Protein AF-A0A0L6UGY9-F1 (afdb_monomer)

Foldseek 3Di:
DDDDDDDDDDDDDDDDDPPPDDDPPPDDDDDDDDDDDDDDDDDDDDDDDDDDDPDDDQADLFAAQPDWLVLQQPCPHPNNLFFPDKFFFPDGLSVAWTFADDPVDGTDIDGDWDPRQWGQVVPDVVRTPNQWGKIWTFTPGQLQPQQAAKHKDKDAFPQQKGWDAAADDDQPQLVLDTDPLRQWIFIAGNVRHGFDIDGHDPPKDKIWMWMARLPQQFIWIWIDIDPDDTDTPGDRDHGDPVSNVCRSHDTGIPMDMGGDPDDPPPPPDDDDDD

Radius of gyration: 23.93 Å; Cα contacts (8 Å, |Δi|>4): 432; chains: 1; bounding box: 92×42×78 Å

Sequence (274 aa):
MAAAPGSGFGRMGAPGSRFGGSGTNMAAPGIGSGATGTGASGSGGGTTGVGGSNVHRLFDFRLTNNMQTADLDNPNSALRRLITYIVKGAASASQYVAVVPRPYYSPELLIRIRDDSIFVPGGNPANAQNGFRRTDVLPAINKATALSGVTTFYQVGDHVWDIFAGSDFDSQNTAHMPSRNSQTIRVRDLRTNTLYSLPLSYDQDYNFAITVDWSANMLTVYASTGNSPLRRVAGPNSNDPKAASSSGQGEYHLQLIKLHVALRTLLLSPPLLC

InterPro domains:
  IPR041524 Glycoside hydrolase 131, catalytic N-terminal [PF18271] (58-153)
  IPR041524 Glycoside hydrolase 131, catalytic N-terminal [PF18271] (157-261)
  IPR041524 Glycoside hydrolase 131, catalytic N-terminal [PTHR34612] (159-261)

Nearest PDB structures (foldseek):
  9k7o-assembly2_B  TM=8.307E-01  e=2.760E-10  Coprinopsis cinerea okayama7#130
  9k7m-assembly2_B  TM=8.582E-01  e=1.067E-09  Coprinopsis cinerea okayama7#130
  4le3-assembly3_C  TM=7.262E-01  e=4.367E-09  Podospora anserina
  3w9a-assembly3_C  TM=6.953E-01  e=4.193E-07  Coprinopsis cinerea okayama7#130
  9c4i-assembly1_B  TM=3.390E-01  e=2.647E-01  Centrolobium microchaete

pLDDT: mean 77.72, std 26.81, range [2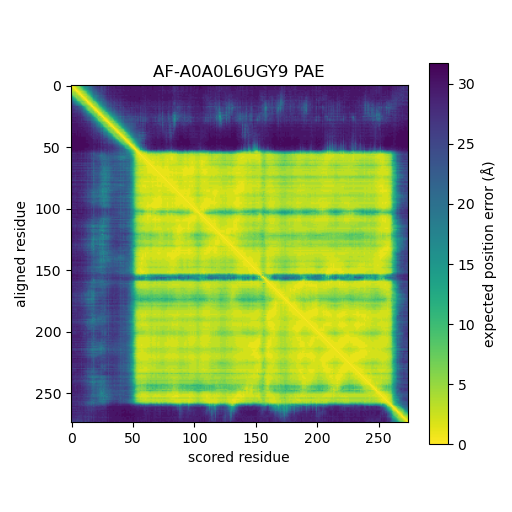4.5, 98.5]

Structure (mmCIF, N/CA/C/O backbone):
data_AF-A0A0L6UGY9-F1
#
_entry.id   AF-A0A0L6UGY9-F1
#
loop_
_atom_site.group_PDB
_atom_site.id
_atom_site.type_symbol
_atom_site.label_atom_id
_atom_site.label_alt_id
_atom_site.label_comp_id
_atom_site.label_asym_id
_atom_site.label_entity_id
_atom_site.label_seq_id
_atom_site.pdbx_PDB_ins_code
_atom_site.Cartn_x
_atom_site.Cartn_y
_atom_site.Cartn_z
_atom_site.occupancy
_atom_site.B_iso_or_equiv
_atom_site.auth_seq_id
_atom_site.auth_comp_id
_atom_site.auth_asym_id
_atom_site.auth_atom_id
_atom_site.pdbx_PDB_model_num
ATOM 1 N N . MET A 1 1 ? 48.332 17.569 50.969 1.00 41.22 1 MET A N 1
ATOM 2 C CA . MET A 1 1 ? 46.868 17.756 50.876 1.00 41.22 1 MET A CA 1
ATOM 3 C C . MET A 1 1 ? 46.610 18.799 49.805 1.00 41.22 1 MET A C 1
ATOM 5 O O . MET A 1 1 ? 46.865 19.968 50.048 1.00 41.22 1 MET A O 1
ATOM 9 N N . ALA A 1 2 ? 46.227 18.370 48.604 1.00 30.59 2 ALA A N 1
ATOM 10 C CA . ALA A 1 2 ? 45.937 19.252 47.476 1.00 30.59 2 ALA A CA 1
ATOM 11 C C . ALA A 1 2 ? 44.571 18.857 46.905 1.00 30.59 2 ALA A C 1
ATOM 13 O O . ALA A 1 2 ? 44.304 17.675 46.696 1.00 30.59 2 ALA A O 1
ATOM 14 N N . ALA A 1 3 ? 43.701 19.855 46.776 1.00 28.72 3 ALA A N 1
ATOM 15 C CA . ALA A 1 3 ? 42.290 19.734 46.454 1.00 28.72 3 ALA A CA 1
ATOM 16 C C . ALA A 1 3 ? 42.057 19.410 44.970 1.00 28.72 3 ALA A C 1
ATOM 18 O O . ALA A 1 3 ? 42.707 19.975 44.092 1.00 28.72 3 ALA A O 1
ATOM 19 N N . ALA A 1 4 ? 41.094 18.527 44.706 1.00 29.80 4 ALA A N 1
ATOM 20 C CA . ALA A 1 4 ? 40.549 18.271 43.379 1.00 29.80 4 A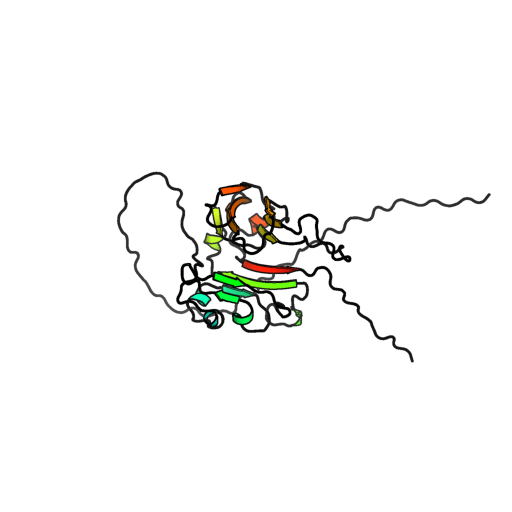LA A CA 1
ATOM 21 C C . ALA A 1 4 ? 39.431 19.285 43.065 1.00 29.80 4 ALA A C 1
ATOM 23 O O . ALA A 1 4 ? 38.590 19.526 43.936 1.00 29.80 4 ALA A O 1
ATOM 24 N N . PRO A 1 5 ? 39.358 19.853 41.850 1.00 33.03 5 PRO A N 1
ATOM 25 C CA . PRO A 1 5 ? 38.200 20.628 41.440 1.00 33.03 5 PRO A CA 1
ATOM 26 C C . PRO A 1 5 ? 37.117 19.710 40.864 1.00 33.03 5 PRO A C 1
ATOM 28 O O . PRO A 1 5 ? 37.343 18.953 39.919 1.00 33.03 5 PRO A O 1
ATOM 31 N N . GLY A 1 6 ? 35.919 19.812 41.436 1.00 29.28 6 GLY A N 1
ATOM 32 C CA . GLY A 1 6 ? 34.688 19.339 40.820 1.00 29.28 6 GLY A CA 1
ATOM 33 C C . GLY A 1 6 ? 34.179 20.325 39.767 1.00 29.28 6 GLY A C 1
ATOM 34 O O . GLY A 1 6 ? 34.259 21.538 39.930 1.00 29.28 6 GLY A O 1
ATOM 35 N N . SER A 1 7 ? 33.622 19.782 38.693 1.00 30.61 7 SER A N 1
ATOM 36 C CA . SER A 1 7 ? 32.670 20.417 37.773 1.00 30.61 7 SER A CA 1
ATOM 37 C C . SER A 1 7 ? 32.005 19.255 37.026 1.00 30.61 7 SER A C 1
ATOM 39 O O . SER A 1 7 ? 32.654 18.250 36.766 1.00 30.61 7 SER A O 1
ATOM 41 N N . GLY A 1 8 ? 30.724 19.202 36.702 1.00 26.67 8 GLY A N 1
ATOM 42 C CA . GLY A 1 8 ? 29.632 20.158 36.690 1.00 26.67 8 GLY A CA 1
ATOM 43 C C . GLY A 1 8 ? 28.624 19.545 35.713 1.00 26.67 8 GLY A C 1
ATOM 44 O O . GLY A 1 8 ? 29.004 19.092 34.636 1.00 26.67 8 GLY A O 1
ATOM 45 N N . PHE A 1 9 ? 27.364 19.428 36.122 1.00 27.41 9 PHE A N 1
ATOM 46 C CA . PHE A 1 9 ? 26.289 18.831 35.329 1.00 27.41 9 PHE A CA 1
ATOM 47 C C . PHE A 1 9 ? 26.141 19.496 33.950 1.00 27.41 9 PHE A C 1
ATOM 49 O O . PHE A 1 9 ? 26.025 20.714 33.855 1.00 27.41 9 PHE A O 1
ATOM 56 N N . GLY A 1 10 ? 26.025 18.675 32.902 1.00 25.92 10 GLY A N 1
ATOM 57 C CA . GLY A 1 10 ? 25.626 19.089 31.559 1.00 25.92 10 GLY A CA 1
ATOM 58 C C . GLY A 1 10 ? 24.697 18.052 30.932 1.00 25.92 10 GLY A C 1
ATOM 59 O O . GLY A 1 10 ? 25.147 17.108 30.293 1.00 25.92 10 GLY A O 1
ATOM 60 N N . ARG A 1 11 ? 23.384 18.226 31.127 1.00 30.14 11 ARG A N 1
ATOM 61 C CA . ARG A 1 11 ? 22.333 17.583 30.322 1.00 30.14 11 ARG A CA 1
ATOM 62 C C . ARG A 1 11 ? 22.558 17.961 28.851 1.00 30.14 11 ARG A C 1
ATOM 64 O O . ARG A 1 11 ? 22.417 19.133 28.514 1.00 30.14 11 ARG A O 1
ATOM 71 N N . MET A 1 12 ? 22.835 16.994 27.977 1.00 26.78 12 MET A N 1
ATOM 72 C CA . MET A 1 12 ? 22.686 17.167 26.527 1.00 26.78 12 MET A CA 1
ATOM 73 C C . MET A 1 12 ? 21.574 16.260 26.005 1.00 26.78 12 MET A C 1
ATOM 75 O O . MET A 1 12 ? 21.447 15.103 26.398 1.00 26.78 12 MET A O 1
ATOM 79 N N . GLY A 1 13 ? 20.702 16.884 25.215 1.00 25.16 13 GLY A N 1
ATOM 80 C CA . GLY A 1 13 ? 19.361 16.431 24.887 1.00 25.16 13 GLY A CA 1
ATOM 81 C C . GLY A 1 13 ? 19.281 15.278 23.894 1.00 25.16 13 GLY A C 1
ATOM 82 O O . GLY A 1 13 ? 20.194 15.007 23.119 1.00 25.16 13 GLY A O 1
ATOM 83 N N . ALA A 1 14 ? 18.120 14.630 23.929 1.00 24.50 14 ALA A N 1
ATOM 84 C CA . ALA A 1 14 ? 17.696 13.611 22.986 1.00 24.50 14 ALA A CA 1
ATOM 85 C C . ALA A 1 14 ? 17.670 14.160 21.543 1.00 24.50 14 ALA A C 1
ATOM 87 O O . ALA A 1 14 ? 17.112 15.240 21.317 1.00 24.50 14 ALA A O 1
ATOM 88 N N . PRO A 1 15 ? 18.193 13.427 20.546 1.00 29.72 15 PRO A N 1
ATOM 89 C CA . PRO A 1 15 ? 17.992 13.779 19.153 1.00 29.72 15 PRO A CA 1
ATOM 90 C C . PRO A 1 15 ? 16.593 13.337 18.712 1.00 29.72 15 PRO A C 1
ATOM 92 O O . PRO A 1 15 ? 16.334 12.164 18.456 1.00 29.72 15 PRO A O 1
ATOM 95 N N . GLY A 1 16 ? 15.682 14.307 18.617 1.00 24.97 16 GLY A N 1
ATOM 96 C CA . GLY A 1 16 ? 14.443 14.167 17.861 1.00 24.97 16 GLY A CA 1
ATOM 97 C C . GLY A 1 16 ? 14.755 14.129 16.366 1.00 24.97 16 GLY A C 1
ATOM 98 O O . GLY A 1 16 ? 15.231 15.113 15.798 1.00 24.97 16 GLY A O 1
ATOM 99 N N . SER A 1 17 ? 14.476 13.004 15.714 1.00 29.83 17 SER A N 1
ATOM 100 C CA . SER A 1 17 ? 14.551 12.876 14.261 1.00 29.83 17 SER A CA 1
ATOM 101 C C . SER A 1 17 ? 13.377 13.618 13.615 1.00 29.83 17 SER A C 1
ATOM 103 O O . SER A 1 17 ? 12.272 13.111 13.436 1.00 29.83 17 SER A O 1
ATOM 105 N N . ARG A 1 18 ? 13.634 14.877 13.250 1.00 25.77 18 ARG A N 1
ATOM 106 C CA . ARG A 1 18 ? 12.827 15.632 12.290 1.00 25.77 18 ARG A CA 1
ATOM 107 C C . ARG A 1 18 ? 12.994 15.006 10.902 1.00 25.77 18 ARG A C 1
ATOM 109 O O . ARG A 1 18 ? 13.874 15.407 10.150 1.00 25.77 18 ARG A O 1
ATOM 116 N N . PHE A 1 19 ? 12.114 14.085 10.524 1.00 30.58 19 PHE A N 1
ATOM 117 C CA . PHE A 1 19 ? 11.820 13.847 9.109 1.00 30.58 19 PHE A CA 1
ATOM 118 C C . PHE A 1 19 ? 10.809 14.902 8.650 1.00 30.58 19 PHE A C 1
ATOM 120 O O . PHE A 1 19 ? 9.600 14.694 8.638 1.00 30.58 19 PHE A O 1
ATOM 127 N N . GLY A 1 20 ? 11.332 16.096 8.373 1.00 26.89 20 GLY A N 1
ATOM 128 C CA . GLY A 1 20 ? 10.629 17.190 7.712 1.00 26.89 20 GLY A CA 1
ATOM 129 C C . GLY A 1 20 ? 11.258 17.410 6.346 1.00 26.89 20 GLY A C 1
ATOM 130 O O . GLY A 1 20 ? 12.072 18.312 6.183 1.00 26.89 20 GLY A O 1
ATOM 131 N N . GLY A 1 21 ? 10.928 16.544 5.390 1.00 26.39 21 GLY A N 1
ATOM 132 C CA . GLY A 1 21 ? 11.231 16.762 3.981 1.00 26.39 21 GLY A CA 1
ATOM 133 C C . GLY A 1 21 ? 10.097 17.561 3.359 1.00 26.39 21 GLY A C 1
ATOM 134 O O . GLY A 1 21 ? 9.003 17.038 3.183 1.00 26.39 21 GLY A O 1
ATOM 135 N N . SER A 1 22 ? 10.363 18.834 3.076 1.00 25.52 22 SER A N 1
ATOM 136 C CA . SER A 1 22 ? 9.543 19.697 2.227 1.00 25.52 22 SER A CA 1
ATOM 137 C C . SER A 1 22 ? 9.228 18.975 0.914 1.00 25.52 22 SER A C 1
ATOM 139 O O . SER A 1 22 ? 10.124 18.747 0.100 1.00 25.52 22 SER A O 1
ATOM 141 N N . GLY A 1 23 ? 7.971 18.570 0.734 1.00 26.80 23 GLY A N 1
ATOM 142 C CA . GLY A 1 23 ? 7.480 18.021 -0.522 1.00 26.80 23 GLY A CA 1
ATOM 143 C C . GLY A 1 23 ? 7.369 19.140 -1.546 1.00 26.80 23 GLY A C 1
ATOM 144 O O . GLY A 1 23 ? 6.353 19.827 -1.616 1.00 26.80 23 GLY A O 1
ATOM 145 N N . THR A 1 24 ? 8.412 19.342 -2.346 1.00 25.91 24 THR A N 1
ATOM 146 C CA . THR A 1 24 ? 8.246 20.024 -3.624 1.00 25.91 24 THR A CA 1
ATOM 147 C C . THR A 1 24 ? 7.417 19.109 -4.520 1.00 25.91 24 THR A C 1
ATOM 149 O O . THR A 1 24 ? 7.839 18.013 -4.884 1.00 25.91 24 THR A O 1
ATOM 152 N N . ASN A 1 25 ? 6.196 19.552 -4.827 1.00 31.38 25 ASN A N 1
ATOM 153 C CA . ASN A 1 25 ? 5.320 18.954 -5.827 1.00 31.38 25 ASN A CA 1
ATOM 154 C C . ASN A 1 25 ? 6.100 18.743 -7.134 1.00 31.38 25 ASN A C 1
ATOM 156 O O . ASN A 1 25 ? 6.334 19.690 -7.884 1.00 31.38 25 ASN A O 1
ATOM 160 N N . MET A 1 26 ? 6.503 17.506 -7.414 1.00 33.09 26 MET A N 1
ATOM 161 C CA . MET A 1 26 ? 6.982 17.125 -8.738 1.00 33.09 26 MET A CA 1
ATOM 162 C C . MET A 1 26 ? 5.752 16.942 -9.624 1.00 33.09 26 MET A C 1
ATOM 164 O O . MET A 1 26 ? 5.045 15.938 -9.543 1.00 33.09 26 MET A O 1
ATOM 168 N N . ALA A 1 27 ? 5.474 17.961 -10.433 1.00 26.34 27 ALA A N 1
ATOM 169 C CA . ALA A 1 27 ? 4.479 17.906 -11.489 1.00 26.34 27 ALA A CA 1
ATOM 170 C C . ALA A 1 27 ? 4.828 16.780 -12.475 1.00 26.34 27 ALA A C 1
ATOM 172 O O . ALA A 1 27 ? 5.948 16.703 -12.984 1.00 26.34 27 ALA A O 1
ATOM 173 N N . ALA A 1 28 ? 3.856 15.912 -12.750 1.00 31.97 28 ALA A N 1
ATOM 174 C CA . ALA A 1 28 ? 3.923 14.990 -13.874 1.00 31.97 28 ALA A CA 1
ATOM 175 C C . ALA A 1 28 ? 3.997 15.784 -15.199 1.00 31.97 28 ALA A C 1
ATOM 177 O O . ALA A 1 28 ? 3.400 16.862 -15.287 1.00 31.97 28 ALA A O 1
ATOM 178 N N . PRO A 1 29 ? 4.689 15.286 -16.242 1.00 29.39 29 PRO A N 1
ATOM 179 C CA . PRO A 1 29 ? 4.732 15.956 -17.537 1.00 29.39 29 PRO A CA 1
ATOM 180 C C . PRO A 1 29 ? 3.328 16.020 -18.147 1.00 29.39 29 PRO A C 1
ATOM 182 O O . PRO A 1 29 ? 2.621 15.013 -18.204 1.00 29.39 29 PRO A O 1
ATOM 185 N N . GLY A 1 30 ? 2.930 17.214 -18.588 1.00 26.55 30 GLY A N 1
ATOM 186 C CA . GLY A 1 30 ? 1.621 17.473 -19.175 1.00 26.55 30 GLY A CA 1
ATOM 187 C C . GLY A 1 30 ? 1.399 16.707 -20.479 1.00 26.55 30 GLY A C 1
ATOM 188 O O . GLY A 1 30 ? 2.255 16.695 -21.361 1.00 26.55 30 GLY A O 1
ATOM 189 N N . ILE A 1 31 ? 0.213 16.115 -20.607 1.00 35.00 31 ILE A N 1
ATOM 190 C CA . ILE A 1 31 ? -0.337 15.646 -21.879 1.00 35.00 31 ILE A CA 1
ATOM 191 C C . ILE A 1 31 ? -1.601 16.463 -22.146 1.00 35.00 31 ILE A C 1
ATOM 193 O O . ILE A 1 31 ? -2.433 16.652 -21.259 1.00 35.00 31 ILE A O 1
ATOM 197 N N . GLY A 1 32 ? -1.651 17.026 -23.353 1.00 28.67 32 GLY A N 1
ATOM 198 C CA . GLY A 1 32 ? -2.529 18.114 -23.762 1.00 28.67 32 GLY A CA 1
ATOM 199 C C . GLY A 1 32 ? -4.027 17.830 -23.685 1.00 28.67 32 GLY A C 1
ATOM 200 O O . GLY A 1 32 ? -4.504 16.707 -23.831 1.00 28.67 32 GLY A O 1
ATOM 201 N N . SER A 1 33 ? -4.756 18.923 -23.487 1.00 30.50 33 SER A N 1
ATOM 202 C CA . SER A 1 33 ? -6.198 19.037 -23.626 1.00 30.50 33 SER A CA 1
ATOM 203 C C . SER A 1 33 ? -6.640 18.793 -25.072 1.00 30.50 33 SER A C 1
ATOM 205 O O . SER A 1 33 ? -6.094 19.366 -26.013 1.00 30.50 33 SER A O 1
ATOM 207 N N . GLY A 1 34 ? -7.684 17.980 -25.245 1.00 26.50 34 GLY A N 1
ATOM 208 C CA . GLY A 1 34 ? -8.329 17.769 -26.537 1.00 26.50 34 GLY A CA 1
ATOM 209 C C . GLY A 1 34 ? -9.637 16.983 -26.440 1.00 26.50 34 GLY A C 1
ATOM 210 O O . GLY A 1 34 ? -9.614 15.763 -26.372 1.00 26.50 34 GLY A O 1
ATOM 211 N N . ALA A 1 35 ? -10.746 17.727 -26.491 1.00 28.67 35 ALA A N 1
ATOM 212 C CA . ALA A 1 35 ? -12.080 17.365 -26.993 1.00 28.67 35 ALA A CA 1
ATOM 213 C C . ALA A 1 35 ? -12.949 16.307 -26.261 1.00 28.67 35 ALA A C 1
ATOM 215 O O . ALA A 1 35 ? -12.845 15.102 -26.453 1.00 28.67 35 ALA A O 1
ATOM 216 N N . THR A 1 36 ? -13.908 16.842 -25.493 1.00 34.28 36 THR A N 1
ATOM 217 C CA . THR A 1 36 ? -15.365 16.574 -25.540 1.00 34.28 36 THR A CA 1
ATOM 218 C C . THR A 1 36 ? -15.871 15.267 -26.172 1.00 34.28 36 THR A C 1
ATOM 220 O O . THR A 1 36 ? -15.855 15.110 -27.391 1.00 34.28 36 THR A O 1
ATOM 223 N N . GLY A 1 37 ? -16.517 14.436 -25.347 1.00 27.66 37 GLY A N 1
ATOM 224 C CA . GLY A 1 37 ? -17.451 13.393 -25.776 1.00 27.66 37 GLY A CA 1
ATOM 225 C C . GLY A 1 37 ? -18.540 13.179 -24.724 1.00 27.66 37 GLY A C 1
ATOM 226 O O . GLY A 1 37 ? -18.289 12.626 -23.658 1.00 27.66 37 GLY A O 1
ATOM 227 N N . THR A 1 38 ? -19.740 13.674 -25.009 1.00 33.28 38 THR A N 1
ATOM 228 C CA . THR A 1 38 ? -20.981 13.482 -24.252 1.00 33.28 38 THR A CA 1
ATOM 229 C C . THR A 1 38 ? -21.448 12.024 -24.333 1.00 33.28 38 THR A C 1
ATOM 231 O O . THR A 1 38 ? -21.529 11.459 -25.419 1.00 33.28 38 THR A O 1
ATOM 234 N N . GLY A 1 39 ? -21.793 11.414 -23.193 1.00 27.72 39 GLY A N 1
ATOM 235 C CA . GLY A 1 39 ? -22.241 10.017 -23.125 1.00 27.72 39 GLY A CA 1
ATOM 236 C C . GLY A 1 39 ? -23.159 9.740 -21.934 1.00 27.72 39 GLY A C 1
ATOM 237 O O . GLY A 1 39 ? -22.701 9.318 -20.883 1.00 27.72 39 GLY A O 1
ATOM 238 N N . ALA A 1 40 ? -24.439 10.057 -22.138 1.00 29.33 40 ALA A N 1
ATOM 239 C CA . ALA A 1 40 ? -25.673 9.614 -21.477 1.00 29.33 40 ALA A CA 1
ATOM 240 C C . ALA A 1 40 ? -25.623 8.926 -20.090 1.00 29.33 40 ALA A C 1
ATOM 242 O O . ALA A 1 40 ? -25.221 7.775 -19.935 1.00 29.33 40 ALA A O 1
ATOM 243 N N . SER A 1 41 ? -26.235 9.615 -19.120 1.00 33.59 41 SER A N 1
ATOM 244 C CA . SER A 1 41 ? -26.826 9.053 -17.901 1.00 33.59 41 SER A CA 1
ATOM 245 C C . SER A 1 41 ? -28.079 8.241 -18.252 1.00 33.59 41 SER A C 1
ATOM 247 O O . SER A 1 41 ? -29.014 8.773 -18.851 1.00 33.59 41 SER A O 1
ATOM 249 N N . GLY A 1 42 ? -28.098 6.958 -17.885 1.00 30.17 42 GLY A N 1
ATOM 250 C CA . GLY A 1 42 ? -29.286 6.108 -17.924 1.00 30.17 42 GLY A CA 1
ATOM 251 C C . GLY A 1 42 ? -29.879 5.967 -16.526 1.00 30.17 42 GLY A C 1
ATOM 252 O O . GLY A 1 42 ? -29.303 5.298 -15.672 1.00 30.17 42 GLY A O 1
ATOM 253 N N . SER A 1 43 ? -31.028 6.605 -16.299 1.00 34.78 43 SER A N 1
ATOM 254 C CA . SER A 1 43 ? -31.849 6.448 -15.099 1.00 34.78 43 SER A CA 1
ATOM 255 C C . SER A 1 43 ? -32.620 5.127 -15.124 1.00 34.78 43 SER A C 1
ATOM 257 O O . SER A 1 43 ? -33.241 4.807 -16.137 1.00 34.78 43 SER A O 1
ATOM 259 N N . GLY A 1 44 ? -32.692 4.428 -13.992 1.00 29.08 44 GLY A N 1
ATOM 260 C CA . GLY A 1 44 ? -33.589 3.287 -13.818 1.00 29.08 44 GLY A CA 1
ATOM 261 C C . GLY A 1 44 ? -33.978 3.067 -12.358 1.00 29.08 44 GLY A C 1
ATOM 262 O O . GLY A 1 44 ? -33.201 2.498 -11.606 1.00 29.08 44 GLY A O 1
ATOM 263 N N . GLY A 1 45 ? -35.181 3.539 -12.006 1.00 28.50 45 GLY A N 1
ATOM 264 C CA . GLY A 1 45 ? -36.168 2.892 -11.123 1.00 28.50 45 GLY A CA 1
ATOM 265 C C . GLY A 1 45 ? -35.759 2.475 -9.708 1.00 28.50 45 GLY A C 1
ATOM 266 O O . GLY A 1 45 ? -35.068 1.483 -9.516 1.00 28.50 45 GLY A O 1
ATOM 267 N N . GLY A 1 46 ? -36.296 3.178 -8.709 1.00 29.69 46 GLY A N 1
ATOM 268 C CA . GLY A 1 46 ? -36.134 2.847 -7.297 1.00 29.69 46 GLY A CA 1
ATOM 269 C C . GLY A 1 46 ? -36.968 1.661 -6.805 1.00 29.69 46 GLY A C 1
ATOM 270 O O . GLY A 1 46 ? -38.050 1.373 -7.309 1.00 29.69 46 GLY A O 1
ATOM 271 N N . THR A 1 47 ? -36.484 1.064 -5.719 1.00 29.14 47 THR A N 1
ATOM 272 C CA . THR A 1 47 ? -37.284 0.342 -4.726 1.00 29.14 47 THR A CA 1
ATOM 273 C C . THR A 1 47 ? -36.813 0.764 -3.340 1.00 29.14 47 THR A C 1
ATOM 275 O O . THR A 1 47 ? -35.627 0.696 -3.021 1.00 29.14 47 THR A O 1
ATOM 278 N N . THR A 1 48 ? -37.755 1.243 -2.536 1.00 39.34 48 THR A N 1
ATOM 279 C CA . THR A 1 48 ? -37.604 1.646 -1.140 1.00 39.34 48 THR A CA 1
ATOM 280 C C . THR A 1 48 ? -37.368 0.428 -0.243 1.00 39.34 48 THR A C 1
ATOM 282 O O . THR A 1 48 ? -38.144 -0.523 -0.266 1.00 39.34 48 THR A O 1
ATOM 285 N N . GLY A 1 49 ? -36.321 0.463 0.586 1.00 28.66 49 GLY A N 1
ATOM 286 C CA . GLY A 1 49 ? -36.078 -0.582 1.579 1.00 28.66 49 GLY A CA 1
ATOM 287 C C . GLY A 1 49 ? -34.827 -0.351 2.423 1.00 28.66 49 GLY A C 1
ATOM 288 O O . GLY A 1 49 ? -33.728 -0.589 1.948 1.00 28.66 49 GLY A O 1
ATOM 289 N N . VAL A 1 50 ? -35.057 0.045 3.682 1.00 35.69 50 VAL A N 1
ATOM 290 C CA . VAL A 1 50 ? -34.165 -0.022 4.861 1.00 35.69 50 VAL A CA 1
ATOM 291 C C . VAL A 1 50 ? -32.869 0.799 4.777 1.00 35.69 50 VAL A C 1
ATOM 293 O O . VAL A 1 50 ? -32.052 0.618 3.888 1.00 35.69 50 VAL A O 1
ATOM 296 N N . GLY A 1 51 ? -32.676 1.709 5.741 1.00 40.53 51 GLY A N 1
ATOM 297 C CA . GLY A 1 51 ? -31.535 2.627 5.830 1.00 40.53 51 GLY A CA 1
ATOM 298 C C . GLY A 1 51 ? -30.176 1.925 5.797 1.00 40.53 51 GLY A C 1
ATOM 299 O O . GLY A 1 51 ? -29.627 1.562 6.833 1.00 40.53 51 GLY A O 1
ATOM 300 N N . GLY A 1 52 ? -29.642 1.746 4.593 1.00 37.66 52 GLY A N 1
ATOM 301 C CA . GLY A 1 52 ? -28.276 1.326 4.339 1.00 37.66 52 GLY A CA 1
ATOM 302 C C . GLY A 1 52 ? -27.399 2.561 4.230 1.00 37.66 52 GLY A C 1
ATOM 303 O O . GLY A 1 52 ? -27.720 3.500 3.503 1.00 37.66 52 GLY A O 1
ATOM 304 N N . SER A 1 53 ? -26.287 2.577 4.955 1.00 52.88 53 SER A N 1
ATOM 305 C CA . SER A 1 53 ? -25.196 3.501 4.664 1.00 52.88 53 SER A CA 1
ATOM 306 C C . SER A 1 53 ? -24.884 3.444 3.163 1.00 52.88 53 SER A C 1
ATOM 308 O O . SER A 1 53 ? -24.786 2.360 2.589 1.00 52.88 53 SER A O 1
ATOM 310 N N . ASN A 1 54 ? -24.762 4.606 2.515 1.00 64.44 54 ASN A N 1
ATOM 311 C CA . ASN A 1 54 ? -24.378 4.737 1.107 1.00 64.44 54 ASN A CA 1
ATOM 312 C C . ASN A 1 54 ? -22.937 4.225 0.904 1.00 64.44 54 ASN A C 1
ATOM 314 O O . ASN A 1 54 ? -21.997 5.009 0.792 1.00 64.44 54 ASN A O 1
ATOM 318 N N . VAL A 1 55 ? -22.737 2.907 0.912 1.00 81.62 55 VAL A N 1
ATOM 319 C CA . VAL A 1 55 ? -21.437 2.284 0.660 1.00 81.62 55 VAL A CA 1
ATOM 320 C C . VAL A 1 55 ? -21.237 2.228 -0.848 1.00 81.62 55 VAL A C 1
ATOM 322 O O . VAL A 1 55 ? -21.835 1.410 -1.543 1.00 81.62 55 VAL A O 1
ATOM 325 N N . HIS A 1 56 ? -20.386 3.113 -1.358 1.00 90.31 56 HIS A N 1
ATOM 326 C CA . HIS A 1 56 ? -20.039 3.189 -2.771 1.00 90.31 56 HIS A CA 1
ATOM 327 C C . HIS A 1 56 ? -18.576 2.782 -2.986 1.00 90.31 56 HIS A C 1
ATOM 329 O O . HIS A 1 56 ? -17.675 3.276 -2.305 1.00 90.31 56 HIS A O 1
ATOM 335 N N . ARG A 1 57 ? -18.313 1.897 -3.958 1.00 92.25 57 ARG A N 1
ATOM 336 C CA . ARG A 1 57 ? -16.941 1.529 -4.335 1.00 92.25 57 ARG A CA 1
ATOM 337 C C . ARG A 1 57 ? -16.300 2.677 -5.110 1.00 92.25 57 ARG A C 1
ATOM 339 O O . ARG A 1 57 ? -16.677 2.950 -6.240 1.00 92.25 57 ARG A O 1
ATOM 346 N N . LEU A 1 58 ? -15.306 3.325 -4.509 1.00 93.31 58 LEU A N 1
ATOM 347 C CA . LEU A 1 58 ? -14.617 4.472 -5.112 1.00 93.31 58 LEU A CA 1
ATOM 348 C C . LEU A 1 58 ? -13.578 4.072 -6.165 1.00 93.31 58 LEU A C 1
ATOM 350 O O . LEU A 1 58 ? -13.286 4.849 -7.069 1.00 93.31 58 LEU A O 1
ATOM 354 N N . PHE A 1 59 ? -13.009 2.875 -6.035 1.00 94.56 59 PHE A N 1
ATOM 355 C CA . PHE A 1 59 ? -12.003 2.342 -6.941 1.00 94.56 59 PHE A CA 1
ATOM 356 C C . PHE A 1 59 ? -11.974 0.812 -6.858 1.00 94.56 59 PHE A C 1
ATOM 358 O O . PHE A 1 59 ? -12.237 0.241 -5.798 1.00 94.56 59 PHE A O 1
ATOM 365 N N . ASP A 1 60 ? -11.670 0.147 -7.972 1.00 93.19 60 ASP A N 1
ATOM 366 C CA . ASP A 1 60 ? -11.620 -1.311 -8.065 1.00 93.19 60 ASP A CA 1
ATOM 367 C C . ASP A 1 60 ? -10.302 -1.754 -8.706 1.00 93.19 60 ASP A C 1
ATOM 369 O O . ASP A 1 60 ? -10.115 -1.628 -9.914 1.00 93.19 60 ASP A O 1
ATOM 373 N N . PHE A 1 61 ? -9.383 -2.261 -7.882 1.00 93.81 61 PHE A N 1
ATOM 374 C CA . PHE A 1 61 ? -8.088 -2.774 -8.337 1.00 93.81 61 PHE A CA 1
ATOM 375 C C . PHE A 1 61 ? -8.085 -4.290 -8.567 1.00 93.81 61 PHE A C 1
ATOM 377 O O . PHE A 1 61 ? -7.026 -4.916 -8.575 1.00 93.81 61 PHE A O 1
ATOM 384 N N . ARG A 1 62 ? -9.257 -4.927 -8.689 1.00 91.44 62 ARG A N 1
ATOM 385 C CA . ARG A 1 62 ? -9.312 -6.377 -8.899 1.00 91.44 62 ARG A CA 1
ATOM 386 C C . ARG A 1 62 ? -8.677 -6.742 -10.238 1.00 91.44 62 ARG A C 1
ATOM 388 O O . ARG A 1 62 ? -9.110 -6.279 -11.293 1.00 91.44 62 ARG A O 1
ATOM 395 N N . LEU A 1 63 ? -7.672 -7.613 -10.182 1.00 94.25 63 LEU A N 1
ATOM 396 C CA . LEU A 1 63 ? -7.076 -8.203 -11.372 1.00 94.25 63 LEU A CA 1
ATOM 397 C C . LEU A 1 63 ? -8.085 -9.126 -12.060 1.00 94.25 63 LEU A C 1
ATOM 399 O O . LEU A 1 63 ? -8.891 -9.793 -11.409 1.00 94.25 63 LEU A O 1
ATOM 403 N N . THR A 1 64 ? -8.025 -9.175 -13.387 1.00 93.38 64 THR A N 1
ATOM 404 C CA . THR A 1 64 ? -8.864 -10.061 -14.204 1.00 93.38 64 THR A CA 1
ATOM 405 C C . THR A 1 64 ? -8.008 -11.138 -14.853 1.00 93.38 64 THR A C 1
ATOM 407 O O . THR A 1 64 ? -6.820 -10.924 -15.077 1.00 93.38 64 THR A O 1
ATOM 410 N N . ASN A 1 65 ? -8.608 -12.272 -15.220 1.00 91.62 65 ASN A N 1
ATOM 411 C CA . ASN A 1 65 ? -7.892 -13.403 -15.831 1.00 91.62 65 ASN A CA 1
ATOM 412 C C . ASN A 1 65 ? -7.201 -13.071 -17.166 1.00 91.62 65 ASN A C 1
ATOM 414 O O . ASN A 1 65 ? -6.323 -13.811 -17.595 1.00 91.62 65 ASN A O 1
ATOM 418 N N . ASN A 1 66 ? -7.580 -11.964 -17.811 1.00 92.31 66 ASN A N 1
ATOM 419 C CA . ASN A 1 66 ? -6.953 -11.500 -19.047 1.00 92.31 66 ASN A CA 1
ATOM 420 C C . ASN A 1 66 ? -5.704 -10.644 -18.801 1.00 92.31 66 ASN A C 1
ATOM 422 O O . ASN A 1 66 ? -4.968 -10.379 -19.745 1.00 92.31 66 ASN A O 1
ATOM 426 N N . MET A 1 67 ? -5.480 -10.184 -17.566 1.00 95.62 67 MET A N 1
ATOM 427 C CA . MET A 1 67 ? -4.303 -9.394 -17.218 1.00 95.62 67 MET A CA 1
ATOM 428 C C . MET A 1 67 ? -3.095 -10.304 -17.023 1.00 95.62 67 MET A C 1
ATOM 430 O O . MET A 1 67 ? -3.181 -11.354 -16.387 1.00 95.62 67 MET A O 1
ATOM 434 N N . GLN A 1 68 ? -1.954 -9.877 -17.547 1.00 96.88 68 GLN A N 1
ATOM 435 C CA . GLN A 1 68 ? -0.710 -10.635 -17.532 1.00 96.88 68 GLN A CA 1
ATOM 436 C C . GLN A 1 68 ? 0.449 -9.778 -17.026 1.00 96.88 68 GLN A C 1
ATOM 438 O O . GLN A 1 68 ? 0.408 -8.553 -17.059 1.00 96.88 68 GLN A O 1
ATOM 443 N N . THR A 1 69 ? 1.541 -10.412 -16.602 1.00 98.19 69 THR A N 1
ATOM 444 C CA . THR A 1 69 ? 2.747 -9.695 -16.151 1.00 98.19 69 THR A CA 1
ATOM 445 C C . THR A 1 69 ? 3.301 -8.737 -17.213 1.00 98.19 69 THR A C 1
ATOM 447 O O . THR A 1 69 ? 3.747 -7.646 -16.873 1.00 98.19 69 THR A O 1
ATOM 450 N N . ALA A 1 70 ? 3.226 -9.097 -18.499 1.00 97.81 70 ALA A N 1
ATOM 451 C CA . ALA A 1 70 ? 3.672 -8.232 -19.593 1.00 97.81 70 ALA A CA 1
ATOM 452 C C . ALA A 1 70 ? 2.852 -6.930 -19.713 1.00 97.81 70 ALA A C 1
ATOM 454 O O . ALA A 1 70 ? 3.363 -5.922 -20.199 1.00 97.81 70 ALA A O 1
ATOM 455 N N . ASP A 1 71 ? 1.611 -6.909 -19.215 1.00 97.94 71 ASP A N 1
ATOM 456 C CA . ASP A 1 71 ? 0.765 -5.715 -19.244 1.00 97.94 71 ASP A CA 1
ATOM 457 C C . ASP A 1 71 ? 1.317 -4.579 -18.377 1.00 97.94 71 ASP A C 1
ATOM 459 O O . ASP A 1 71 ? 1.011 -3.416 -18.639 1.00 97.94 71 ASP A O 1
ATOM 463 N N . LEU A 1 72 ? 2.146 -4.888 -17.374 1.00 98.00 72 LEU A N 1
ATOM 464 C CA . LEU A 1 72 ? 2.786 -3.896 -16.501 1.00 98.00 72 LEU A CA 1
ATOM 465 C C . LEU A 1 72 ? 3.777 -2.998 -17.258 1.00 98.00 72 LEU A C 1
ATOM 467 O O . LEU A 1 72 ? 3.989 -1.852 -16.858 1.00 98.00 72 LEU A O 1
ATOM 471 N N . ASP A 1 73 ? 4.347 -3.503 -18.355 1.00 97.75 73 ASP A N 1
ATOM 472 C CA . ASP A 1 73 ? 5.295 -2.780 -19.209 1.00 97.75 73 ASP A CA 1
ATOM 473 C C . ASP A 1 73 ? 4.622 -2.117 -20.421 1.00 97.75 73 ASP A C 1
ATOM 475 O O . ASP A 1 73 ? 5.248 -1.320 -21.120 1.00 97.75 73 ASP A O 1
ATOM 479 N N . ASN A 1 74 ? 3.340 -2.405 -20.667 1.00 97.06 74 ASN A N 1
ATOM 480 C CA . ASN A 1 74 ? 2.571 -1.809 -21.752 1.00 97.06 74 ASN A CA 1
ATOM 481 C C . ASN A 1 74 ? 1.695 -0.653 -21.224 1.00 97.06 74 ASN A C 1
ATOM 483 O O . ASN A 1 74 ? 0.671 -0.918 -20.591 1.00 97.06 74 ASN A O 1
ATOM 487 N N . PRO A 1 75 ? 2.014 0.626 -21.523 1.00 93.50 75 PRO A N 1
ATOM 488 C CA . PRO A 1 75 ? 1.235 1.786 -21.065 1.00 93.50 75 PRO A CA 1
ATOM 489 C C . PRO A 1 75 ? -0.235 1.768 -21.506 1.00 93.50 75 PRO A C 1
ATOM 491 O O . PRO A 1 75 ? -1.074 2.389 -20.858 1.00 93.50 75 PRO A O 1
ATOM 494 N N . ASN A 1 76 ? -0.560 1.028 -22.569 1.00 95.62 76 ASN A N 1
ATOM 495 C CA . ASN A 1 76 ? -1.903 0.953 -23.138 1.00 95.62 76 ASN A CA 1
ATOM 496 C C . ASN A 1 76 ? -2.713 -0.255 -22.641 1.00 95.62 76 ASN A C 1
ATOM 498 O O . ASN A 1 76 ? -3.865 -0.429 -23.056 1.00 95.62 76 ASN A O 1
ATOM 502 N N . SER A 1 77 ? -2.143 -1.103 -21.781 1.00 97.38 77 SER A N 1
ATOM 503 C CA . SER A 1 77 ? -2.850 -2.266 -21.247 1.00 97.38 77 SER A CA 1
ATOM 504 C C . SER A 1 77 ? -3.978 -1.859 -20.292 1.00 97.38 77 SER A C 1
ATOM 506 O O . SER A 1 77 ? -3.982 -0.774 -19.703 1.00 97.38 77 SER A O 1
ATOM 508 N N . ALA A 1 78 ? -4.957 -2.749 -20.111 1.00 95.56 78 ALA A N 1
ATOM 509 C CA . ALA A 1 78 ? -6.032 -2.525 -19.147 1.00 95.56 78 ALA A CA 1
ATOM 510 C C . ALA A 1 78 ? -5.499 -2.430 -17.709 1.00 95.56 78 ALA A C 1
ATOM 512 O O . ALA A 1 78 ? -5.938 -1.562 -16.960 1.00 95.56 78 ALA A O 1
ATOM 513 N N . LEU A 1 79 ? -4.523 -3.271 -17.348 1.00 97.00 79 LEU A N 1
ATOM 514 C CA . LEU A 1 79 ? -3.882 -3.237 -16.034 1.00 97.00 79 LEU A CA 1
ATOM 515 C C . LEU A 1 79 ? -3.155 -1.911 -15.799 1.00 97.00 79 LEU A C 1
ATOM 517 O O . LEU A 1 79 ? -3.316 -1.291 -14.751 1.00 97.00 79 LEU A O 1
ATOM 521 N N . ARG A 1 80 ? -2.385 -1.435 -16.782 1.00 95.62 80 ARG A N 1
ATOM 522 C CA . ARG A 1 80 ? -1.579 -0.225 -16.613 1.00 95.62 80 ARG A CA 1
ATOM 523 C C . ARG A 1 80 ? -2.424 1.038 -16.480 1.00 95.62 80 ARG A C 1
ATOM 525 O O . ARG A 1 80 ? -1.991 1.949 -15.781 1.00 95.62 80 ARG A O 1
ATOM 532 N N . ARG A 1 81 ? -3.640 1.063 -17.045 1.00 94.94 81 ARG A N 1
ATOM 533 C CA . ARG A 1 81 ? -4.635 2.133 -16.827 1.00 94.94 81 ARG A CA 1
ATOM 534 C C . ARG A 1 81 ? -5.170 2.203 -15.394 1.00 94.94 81 ARG A C 1
ATOM 536 O O . ARG A 1 81 ? -5.627 3.263 -14.983 1.00 94.94 81 ARG A O 1
ATOM 543 N N . LEU A 1 82 ? -5.107 1.111 -14.630 1.00 96.62 82 LEU A N 1
ATOM 544 C CA . LEU A 1 82 ? -5.480 1.106 -13.211 1.00 96.62 82 LEU A CA 1
ATOM 545 C C . LEU A 1 82 ? -4.357 1.628 -12.307 1.00 96.62 82 LEU A C 1
ATOM 547 O O . LEU A 1 82 ? -4.570 1.808 -11.112 1.00 96.62 82 LEU A O 1
ATOM 551 N N . ILE A 1 83 ? -3.160 1.854 -12.848 1.00 97.31 83 ILE A N 1
ATOM 552 C CA . ILE A 1 83 ? -1.956 2.198 -12.097 1.00 97.31 83 ILE A CA 1
ATOM 553 C C . ILE A 1 83 ? -1.525 3.603 -12.507 1.00 97.31 83 ILE A C 1
ATOM 555 O O . ILE A 1 83 ? -1.318 3.874 -13.684 1.00 97.31 83 ILE A O 1
ATOM 559 N N . THR A 1 84 ? -1.331 4.501 -11.549 1.00 95.56 84 THR A N 1
ATOM 560 C CA . THR A 1 84 ? -0.700 5.802 -11.807 1.00 95.56 84 THR A CA 1
ATOM 561 C C . THR A 1 84 ? 0.782 5.585 -12.088 1.00 95.56 84 THR A C 1
ATOM 563 O O . THR A 1 84 ? 1.305 5.942 -13.147 1.00 95.56 84 THR A O 1
ATOM 566 N N . TYR A 1 85 ? 1.457 4.921 -11.153 1.00 95.31 85 TYR A N 1
ATOM 567 C CA . TYR A 1 85 ? 2.901 4.773 -11.163 1.00 95.31 85 TYR A CA 1
ATOM 568 C C . TYR A 1 85 ? 3.333 3.454 -10.522 1.00 95.31 85 TYR A C 1
ATOM 570 O O . TYR A 1 85 ? 2.637 2.911 -9.667 1.00 95.31 85 TYR A O 1
ATOM 578 N N . ILE A 1 86 ? 4.493 2.952 -10.939 1.00 96.31 86 ILE A N 1
ATOM 579 C CA . ILE A 1 86 ? 5.164 1.827 -10.288 1.00 96.31 86 ILE A CA 1
ATOM 580 C C . ILE A 1 86 ? 6.505 2.355 -9.803 1.00 96.31 86 ILE A C 1
ATOM 582 O O . ILE A 1 86 ? 7.362 2.706 -10.618 1.00 96.31 86 ILE A O 1
ATOM 586 N N . VAL A 1 87 ? 6.673 2.433 -8.486 1.00 95.75 87 VAL A N 1
ATOM 587 C CA . VAL A 1 87 ? 7.959 2.771 -7.878 1.00 95.75 87 VAL A CA 1
ATOM 588 C C . VAL A 1 87 ? 8.809 1.511 -7.926 1.00 95.75 87 VAL A C 1
ATOM 590 O O . VAL A 1 87 ? 8.415 0.478 -7.396 1.00 95.75 87 VAL A O 1
ATOM 593 N N . LYS A 1 88 ? 9.944 1.570 -8.618 1.00 95.81 88 LYS A N 1
ATOM 594 C CA . LYS A 1 88 ? 10.787 0.403 -8.896 1.00 95.81 88 LYS A CA 1
ATOM 595 C C . LYS A 1 88 ? 12.232 0.812 -9.165 1.00 95.81 88 LYS A C 1
ATOM 597 O O . LYS A 1 88 ? 12.532 1.999 -9.302 1.00 95.81 88 LYS A O 1
ATOM 602 N N . GLY A 1 89 ? 13.100 -0.187 -9.297 1.00 95.31 89 GLY A N 1
ATOM 603 C CA . GLY A 1 89 ? 14.446 -0.007 -9.828 1.00 95.31 89 GLY A CA 1
ATOM 604 C C . GLY A 1 89 ? 14.489 0.280 -11.334 1.00 95.31 89 GLY A C 1
ATOM 605 O O . GLY A 1 89 ? 13.469 0.496 -11.999 1.00 95.31 89 GLY A O 1
ATOM 606 N N . ALA A 1 90 ? 15.703 0.277 -11.883 1.00 93.31 90 ALA A N 1
ATOM 607 C CA . ALA A 1 90 ? 15.958 0.668 -13.270 1.00 93.31 90 ALA A CA 1
ATOM 608 C C . ALA A 1 90 ? 15.369 -0.303 -14.314 1.00 93.31 90 ALA A C 1
ATOM 610 O O . ALA A 1 90 ? 15.054 0.124 -15.423 1.00 93.31 90 ALA A O 1
ATOM 611 N N . ALA A 1 91 ? 15.189 -1.585 -13.973 1.00 95.31 91 ALA A N 1
ATOM 612 C CA . ALA A 1 91 ? 14.666 -2.589 -14.902 1.00 95.31 91 ALA A CA 1
ATOM 613 C C . ALA A 1 91 ? 13.163 -2.399 -15.203 1.00 95.31 91 ALA A C 1
ATOM 615 O O . ALA A 1 91 ? 12.500 -1.543 -14.611 1.00 95.31 91 ALA A O 1
ATOM 616 N N . SER A 1 92 ? 12.599 -3.180 -16.130 1.00 96.56 92 SER A N 1
ATOM 617 C CA . SER A 1 92 ? 11.167 -3.120 -16.473 1.00 96.56 92 SER A CA 1
ATOM 618 C C . SER A 1 92 ? 10.269 -3.438 -15.266 1.00 96.56 92 SER A C 1
ATOM 620 O O . SER A 1 92 ? 10.701 -4.076 -14.304 1.00 96.56 92 SER A O 1
ATOM 622 N N . ALA A 1 93 ? 9.016 -2.972 -15.272 1.00 97.56 93 ALA A N 1
ATOM 623 C CA . ALA A 1 93 ? 8.100 -3.171 -14.147 1.00 97.56 93 ALA A CA 1
ATOM 624 C C . ALA A 1 93 ? 7.821 -4.655 -13.884 1.00 97.56 93 ALA A C 1
ATOM 626 O O . ALA A 1 93 ? 7.775 -5.066 -12.724 1.00 97.56 93 ALA A O 1
ATOM 627 N N . SER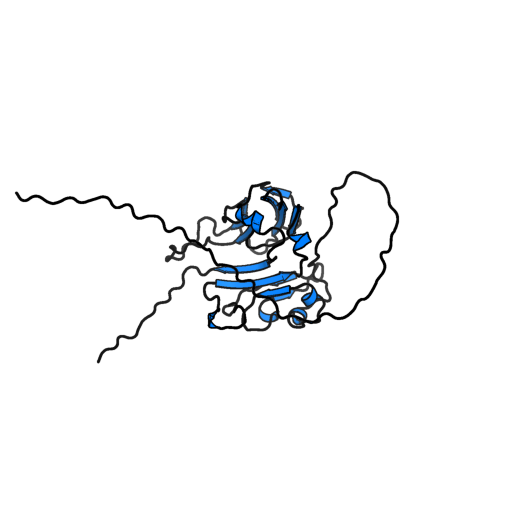 A 1 94 ? 7.752 -5.462 -14.945 1.00 97.88 94 SER A N 1
ATOM 628 C CA . SER A 1 94 ? 7.612 -6.924 -14.868 1.00 97.88 94 SER A CA 1
ATOM 629 C C . SER A 1 94 ? 8.723 -7.645 -14.090 1.00 97.88 94 SER A C 1
ATOM 631 O O . SER A 1 94 ? 8.529 -8.781 -13.658 1.00 97.88 94 SER A O 1
ATOM 633 N N . GLN A 1 95 ? 9.883 -7.013 -13.871 1.00 97.75 95 GLN A N 1
ATOM 634 C CA . GLN A 1 95 ? 10.957 -7.586 -13.045 1.00 97.75 95 GLN A CA 1
ATOM 635 C C . GLN A 1 95 ? 10.676 -7.479 -11.541 1.00 97.75 95 GLN A C 1
ATOM 637 O O . GLN A 1 95 ? 11.234 -8.246 -10.752 1.00 97.75 95 GLN A O 1
ATOM 642 N N . TYR A 1 96 ? 9.822 -6.536 -11.139 1.00 98.00 96 TYR A N 1
ATOM 643 C CA . TYR A 1 96 ? 9.528 -6.224 -9.738 1.00 98.00 96 TYR A CA 1
ATOM 644 C C . TYR A 1 96 ? 8.106 -6.610 -9.339 1.00 98.00 96 TYR A C 1
ATOM 646 O O . TYR A 1 96 ? 7.859 -6.952 -8.185 1.00 98.00 96 TYR A O 1
ATOM 654 N N . VAL A 1 97 ? 7.179 -6.577 -10.292 1.00 98.25 97 VAL A N 1
ATOM 65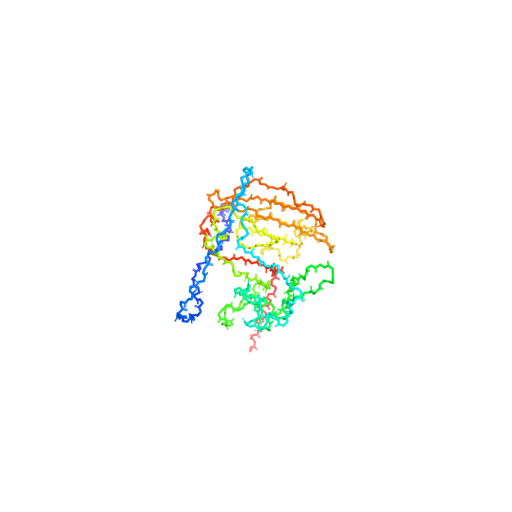5 C CA . VAL A 1 97 ? 5.763 -6.864 -10.085 1.00 98.25 97 VAL A CA 1
ATOM 656 C C . VAL A 1 97 ? 5.321 -7.911 -11.100 1.00 98.25 97 VAL A C 1
ATOM 658 O O . VAL A 1 97 ? 5.731 -7.868 -12.256 1.00 98.25 97 VAL A O 1
ATOM 661 N N . ALA A 1 98 ? 4.497 -8.864 -10.678 1.00 98.19 98 ALA A N 1
ATOM 662 C CA . ALA A 1 98 ? 3.941 -9.885 -11.557 1.00 98.19 98 ALA A CA 1
ATOM 663 C C . ALA A 1 98 ? 2.451 -10.091 -11.292 1.00 98.19 98 ALA A C 1
ATOM 665 O O . ALA A 1 98 ? 1.995 -9.974 -10.157 1.00 98.19 98 ALA A O 1
ATOM 666 N N . VAL A 1 99 ? 1.715 -10.449 -12.342 1.00 97.94 99 VAL A N 1
ATOM 667 C CA . VAL A 1 99 ? 0.380 -11.031 -12.207 1.00 97.94 99 VAL A CA 1
ATOM 668 C C . VAL A 1 99 ? 0.556 -12.538 -12.119 1.00 97.94 99 VAL A C 1
ATOM 670 O O . VAL A 1 99 ? 1.151 -13.148 -13.009 1.00 97.94 99 VAL A O 1
ATOM 673 N N . VAL A 1 100 ? 0.063 -13.133 -11.039 1.00 97.06 100 VAL A N 1
ATOM 674 C CA . VAL A 1 100 ? 0.106 -14.575 -10.801 1.00 97.06 100 VAL A CA 1
ATOM 675 C C . VAL A 1 100 ? -1.295 -15.134 -11.039 1.00 97.06 100 VAL A C 1
ATOM 677 O O . VAL A 1 100 ? -2.187 -14.902 -10.220 1.00 97.06 100 VAL A O 1
ATOM 680 N N . PRO A 1 101 ? -1.529 -15.848 -12.154 1.00 94.12 101 PRO A N 1
ATOM 681 C CA . PRO A 1 101 ? -2.815 -16.479 -12.407 1.00 94.12 101 PRO A CA 1
ATOM 682 C C . PRO A 1 101 ? -3.136 -17.517 -11.332 1.00 94.12 101 PRO A C 1
ATOM 684 O O . PRO A 1 101 ? -2.276 -18.307 -10.934 1.00 94.12 101 PRO A O 1
ATOM 687 N N . ARG A 1 102 ? -4.396 -17.556 -10.902 1.00 90.56 102 ARG A N 1
ATOM 688 C CA . ARG A 1 102 ? -4.925 -18.593 -10.017 1.00 90.56 102 ARG A CA 1
ATOM 689 C C . ARG A 1 102 ? -6.043 -19.332 -10.765 1.00 90.56 102 ARG A C 1
ATOM 691 O O . ARG A 1 102 ? -7.011 -18.693 -11.152 1.00 90.56 102 ARG A O 1
ATOM 698 N N . PRO A 1 103 ? -5.953 -20.656 -10.990 1.00 81.31 103 PRO A N 1
ATOM 699 C CA . PRO A 1 103 ? -6.942 -21.378 -11.803 1.00 81.31 103 PRO A CA 1
ATOM 700 C C . PRO A 1 103 ? -8.386 -21.312 -11.282 1.00 81.31 103 PRO A C 1
ATOM 702 O O . PRO A 1 103 ? -9.325 -21.410 -12.065 1.00 81.31 103 PRO A O 1
ATOM 705 N N . TYR A 1 104 ? -8.560 -21.137 -9.969 1.00 84.75 104 TYR A N 1
ATOM 706 C CA . TYR A 1 104 ? -9.864 -21.163 -9.294 1.00 84.75 104 TYR A CA 1
ATOM 707 C C . TYR A 1 104 ? -10.184 -19.877 -8.520 1.00 84.75 104 TYR A C 1
ATOM 709 O O . TYR A 1 104 ? -11.221 -19.796 -7.867 1.00 84.75 104 TYR A O 1
ATOM 717 N N . TYR A 1 105 ? -9.305 -18.876 -8.584 1.00 85.25 105 TYR A N 1
ATOM 718 C CA . TYR A 1 105 ? -9.431 -17.623 -7.841 1.00 85.25 105 TYR A CA 1
ATOM 719 C C . TYR A 1 105 ? -9.058 -16.442 -8.732 1.00 85.25 105 TYR A C 1
ATOM 721 O O . TYR A 1 105 ? -8.529 -16.616 -9.827 1.00 85.25 105 TYR A O 1
ATOM 729 N N . SER A 1 106 ? -9.325 -15.225 -8.262 1.00 88.00 106 SER A N 1
ATOM 730 C CA . SER A 1 106 ? -8.804 -14.034 -8.929 1.00 88.00 106 SER A CA 1
ATOM 731 C C . SER A 1 106 ? -7.272 -14.091 -8.994 1.00 88.00 106 SER A C 1
ATOM 733 O O . SER A 1 106 ? -6.648 -14.566 -8.040 1.00 88.00 106 SER A O 1
ATOM 735 N N . PRO A 1 107 ? -6.648 -13.593 -10.075 1.00 94.81 107 PRO A N 1
ATOM 736 C CA . PRO A 1 107 ? -5.202 -13.460 -10.128 1.00 94.81 107 PRO A CA 1
ATOM 737 C C . PRO A 1 107 ? -4.691 -12.577 -8.994 1.00 94.81 107 PRO A C 1
ATOM 739 O O . PRO A 1 107 ? -5.373 -11.653 -8.542 1.00 94.81 107 PRO A O 1
ATOM 742 N N . GLU A 1 108 ? -3.460 -12.833 -8.580 1.00 94.44 108 GLU A N 1
ATOM 743 C CA . GLU A 1 108 ? -2.793 -12.080 -7.526 1.00 94.44 108 GLU A CA 1
ATOM 744 C C . GLU A 1 108 ? -1.746 -11.137 -8.101 1.00 94.44 108 GLU A C 1
ATOM 746 O O . GLU A 1 108 ? -1.096 -11.430 -9.108 1.00 94.44 108 GLU A O 1
ATOM 751 N N . LEU A 1 109 ? -1.562 -10.004 -7.428 1.00 95.44 109 LEU A N 1
ATOM 752 C CA . LEU A 1 109 ? -0.433 -9.128 -7.679 1.00 95.44 109 LEU A CA 1
ATOM 753 C C . LEU A 1 109 ? 0.705 -9.538 -6.752 1.00 95.44 109 LEU A C 1
ATOM 755 O O . LEU A 1 109 ? 0.613 -9.386 -5.537 1.00 95.44 109 LEU A O 1
ATOM 759 N N . LEU A 1 110 ? 1.797 -10.015 -7.328 1.00 96.25 110 LEU A N 1
ATOM 760 C CA . LEU A 1 110 ? 2.993 -10.318 -6.570 1.00 96.25 110 LEU A CA 1
ATOM 761 C C . LEU A 1 110 ? 3.988 -9.164 -6.684 1.00 96.25 110 LEU A C 1
ATOM 763 O O . LEU A 1 110 ? 4.436 -8.828 -7.780 1.00 96.25 110 LEU A O 1
ATOM 767 N N . ILE A 1 111 ? 4.363 -8.597 -5.540 1.00 96.12 111 ILE A N 1
ATOM 768 C CA . ILE A 1 111 ? 5.358 -7.530 -5.418 1.00 96.12 111 ILE A CA 1
ATOM 769 C C . ILE A 1 111 ? 6.648 -8.129 -4.861 1.00 96.12 111 ILE A C 1
ATOM 771 O O . ILE A 1 111 ? 6.633 -8.844 -3.861 1.00 96.12 111 ILE A O 1
ATOM 775 N N . ARG A 1 112 ? 7.778 -7.839 -5.506 1.00 95.00 112 ARG A N 1
ATOM 776 C CA . ARG A 1 112 ? 9.102 -8.319 -5.101 1.00 95.00 112 ARG A CA 1
ATOM 777 C C . ARG A 1 112 ? 10.031 -7.155 -4.797 1.00 95.00 112 ARG A C 1
ATOM 779 O O . ARG A 1 112 ? 10.016 -6.134 -5.482 1.00 95.00 112 ARG A O 1
ATOM 786 N N . ILE A 1 113 ? 10.905 -7.369 -3.821 1.00 93.62 113 ILE A N 1
ATOM 787 C CA . ILE A 1 113 ? 12.117 -6.577 -3.628 1.00 93.62 113 ILE A CA 1
ATOM 788 C C . ILE A 1 113 ? 13.311 -7.397 -4.114 1.00 93.62 113 ILE A C 1
ATOM 790 O O . ILE A 1 113 ? 13.429 -8.586 -3.829 1.00 93.62 113 ILE A O 1
ATOM 794 N N . ARG A 1 114 ? 14.199 -6.722 -4.832 1.00 93.50 114 ARG A N 1
ATOM 795 C CA . ARG A 1 114 ? 15.473 -7.200 -5.369 1.00 93.50 114 ARG A CA 1
ATOM 796 C C . ARG A 1 114 ? 16.595 -6.270 -4.907 1.00 93.50 114 ARG A C 1
ATOM 798 O O . ARG A 1 114 ? 16.337 -5.145 -4.472 1.00 93.50 114 ARG A O 1
ATOM 805 N N . ASP A 1 115 ? 17.840 -6.691 -5.085 1.00 92.25 115 ASP A N 1
ATOM 806 C CA . ASP A 1 115 ? 19.004 -5.857 -4.756 1.00 92.25 115 ASP A CA 1
ATOM 807 C C . ASP A 1 115 ? 19.038 -4.549 -5.556 1.00 92.25 115 ASP A C 1
ATOM 809 O O . ASP A 1 115 ? 19.475 -3.521 -5.041 1.00 92.25 115 ASP A O 1
ATOM 813 N N . ASP A 1 116 ? 18.498 -4.572 -6.776 1.00 93.75 116 ASP A N 1
ATOM 814 C CA . ASP A 1 116 ? 18.365 -3.427 -7.679 1.00 93.75 116 ASP A CA 1
ATOM 815 C C . ASP A 1 116 ? 17.059 -2.628 -7.483 1.00 93.75 116 ASP A C 1
ATOM 817 O O . ASP A 1 116 ? 16.783 -1.719 -8.263 1.00 93.75 116 ASP A O 1
ATOM 821 N N . SER A 1 117 ? 16.250 -2.917 -6.452 1.00 95.88 117 SER A N 1
ATOM 822 C CA . SER A 1 117 ? 15.021 -2.164 -6.119 1.00 95.88 117 SER A CA 1
ATOM 823 C C . SER A 1 117 ? 15.330 -0.813 -5.460 1.00 95.88 117 SER A C 1
ATOM 825 O O . SER A 1 117 ? 14.881 -0.519 -4.352 1.00 95.88 117 SER A O 1
ATOM 827 N N . ILE A 1 118 ? 16.151 -0.009 -6.135 1.00 95.44 118 ILE A N 1
ATOM 828 C CA . ILE A 1 118 ? 16.556 1.339 -5.742 1.00 95.44 118 ILE A CA 1
ATOM 829 C C . ILE A 1 118 ? 15.775 2.318 -6.603 1.00 95.44 118 ILE A C 1
ATOM 831 O O . ILE A 1 118 ? 16.006 2.423 -7.808 1.00 95.44 118 ILE A O 1
ATOM 835 N N . PHE A 1 119 ? 14.850 3.043 -5.982 1.00 94.94 119 PHE A N 1
ATOM 836 C CA . PHE A 1 119 ? 14.104 4.066 -6.693 1.00 94.94 119 PHE A CA 1
ATOM 837 C C . PHE A 1 119 ? 14.976 5.298 -6.938 1.00 94.94 119 PHE A C 1
ATOM 839 O O . PHE A 1 119 ? 15.672 5.775 -6.039 1.00 94.94 119 PHE A O 1
ATOM 846 N N . VAL A 1 120 ? 14.904 5.827 -8.158 1.00 94.56 120 VAL A N 1
ATOM 847 C CA . VAL A 1 120 ? 15.614 7.033 -8.586 1.00 94.56 120 VAL A CA 1
ATOM 848 C C . VAL A 1 120 ? 14.576 8.080 -9.015 1.00 94.56 120 VAL A C 1
ATOM 850 O O . VAL A 1 120 ? 14.176 8.111 -10.183 1.00 94.56 120 VAL A O 1
ATOM 853 N N . PRO A 1 121 ? 14.095 8.928 -8.086 1.00 91.88 121 PRO A N 1
ATOM 854 C CA . PRO A 1 121 ? 13.121 9.972 -8.382 1.00 91.88 121 PRO A CA 1
ATOM 855 C C . PRO A 1 121 ? 13.600 10.904 -9.499 1.00 91.88 121 PRO A C 1
ATOM 857 O O . PRO A 1 121 ? 14.709 11.447 -9.453 1.00 91.88 121 PRO A O 1
ATOM 860 N N . GLY A 1 122 ? 12.752 11.090 -10.512 1.00 90.06 122 GLY A N 1
ATOM 861 C CA . GLY A 1 122 ? 13.058 11.912 -11.686 1.00 90.06 122 GLY A CA 1
ATOM 862 C C . GLY A 1 122 ? 14.170 11.352 -12.581 1.00 90.06 122 GLY A C 1
ATOM 863 O O . GLY A 1 122 ? 14.653 12.065 -13.453 1.00 90.06 122 GLY A O 1
ATOM 864 N N . GLY A 1 123 ? 14.613 10.109 -12.359 1.00 87.75 123 GLY A N 1
ATOM 865 C CA . GLY A 1 123 ? 15.669 9.468 -13.145 1.00 87.75 123 GLY A CA 1
ATOM 866 C C . GLY A 1 123 ? 17.077 10.026 -12.918 1.00 87.75 123 GLY A C 1
ATOM 867 O O . GLY A 1 123 ? 18.014 9.540 -13.540 1.00 87.75 123 GLY A O 1
ATOM 868 N N . ASN A 1 124 ? 17.256 11.007 -12.027 1.00 92.38 124 ASN A N 1
ATOM 869 C CA . ASN A 1 124 ? 18.569 11.548 -11.690 1.00 92.38 124 ASN A CA 1
ATOM 870 C C . ASN A 1 124 ? 19.271 10.636 -10.666 1.00 92.38 124 ASN A C 1
ATOM 872 O O . ASN A 1 124 ? 18.807 10.578 -9.524 1.00 92.38 124 ASN A O 1
ATOM 876 N N . PRO A 1 125 ? 20.401 9.983 -11.004 1.00 91.81 125 PRO A N 1
ATOM 877 C CA . PRO A 1 125 ? 21.112 9.085 -10.091 1.00 91.81 125 PRO A CA 1
ATOM 878 C C . PRO A 1 125 ? 21.509 9.719 -8.751 1.00 91.81 125 PRO A C 1
ATOM 880 O O . PRO A 1 125 ? 21.593 9.012 -7.751 1.00 91.81 125 PRO A O 1
ATOM 883 N N . ALA A 1 126 ? 21.693 11.043 -8.694 1.00 93.06 126 ALA A N 1
ATOM 884 C CA . ALA A 1 126 ? 21.968 11.758 -7.445 1.00 93.06 126 ALA A CA 1
ATOM 885 C C . ALA A 1 126 ? 20.809 11.670 -6.432 1.00 93.06 126 ALA A C 1
ATOM 887 O O . ALA A 1 126 ? 21.030 11.775 -5.229 1.00 93.06 126 ALA A O 1
ATOM 888 N N . ASN A 1 127 ? 19.585 11.434 -6.909 1.00 94.00 127 ASN A N 1
ATOM 889 C CA . ASN A 1 127 ? 18.394 11.270 -6.079 1.00 94.00 127 ASN A CA 1
ATOM 890 C C . ASN A 1 127 ? 18.160 9.811 -5.655 1.00 94.00 127 ASN A C 1
ATOM 892 O O . ASN A 1 127 ? 17.144 9.526 -5.019 1.00 94.00 127 ASN A O 1
ATOM 896 N N . ALA A 1 128 ? 19.043 8.876 -6.029 1.00 93.88 128 ALA A N 1
ATOM 897 C CA . ALA A 1 128 ? 18.865 7.458 -5.744 1.00 93.88 128 ALA A CA 1
ATOM 898 C C . ALA A 1 128 ? 18.625 7.204 -4.246 1.00 93.88 128 ALA A C 1
ATOM 900 O O . ALA A 1 128 ? 19.428 7.567 -3.381 1.00 93.88 128 ALA A O 1
ATOM 901 N N . GLN A 1 129 ? 17.514 6.539 -3.936 1.00 91.75 129 GLN A N 1
ATOM 902 C CA . GLN A 1 129 ? 17.094 6.241 -2.570 1.00 91.75 129 GLN A CA 1
ATOM 903 C C . GLN A 1 129 ? 17.820 4.998 -2.042 1.00 91.75 129 GLN A C 1
ATOM 905 O O . GLN A 1 129 ? 17.240 3.929 -1.879 1.00 91.75 129 GLN A O 1
ATOM 910 N N . ASN A 1 130 ? 19.119 5.132 -1.774 1.00 90.00 130 ASN A N 1
ATOM 911 C CA . ASN A 1 130 ? 19.975 4.012 -1.365 1.00 90.00 130 ASN A CA 1
ATOM 912 C C . ASN A 1 130 ? 19.700 3.493 0.057 1.00 90.00 130 ASN A C 1
ATOM 914 O O . ASN A 1 130 ? 20.135 2.395 0.399 1.00 90.00 130 ASN A O 1
ATOM 918 N N . GLY A 1 131 ? 18.980 4.259 0.883 1.00 85.88 131 GLY A N 1
ATOM 919 C CA . GLY A 1 131 ? 18.703 3.932 2.286 1.00 85.88 131 GLY A CA 1
ATOM 920 C C . GLY A 1 131 ? 17.731 2.767 2.499 1.00 85.88 131 GLY A C 1
ATOM 921 O O . GLY A 1 131 ? 17.649 2.236 3.606 1.00 85.88 131 GLY A O 1
ATOM 922 N N . PHE A 1 132 ? 17.030 2.322 1.460 1.00 89.75 132 PHE A N 1
ATOM 923 C CA . PHE A 1 132 ? 16.106 1.191 1.514 1.00 89.75 132 PHE A CA 1
ATOM 924 C C . PHE A 1 132 ? 15.969 0.544 0.136 1.00 89.75 132 PHE A C 1
ATOM 926 O O . PHE A 1 132 ? 16.546 0.996 -0.856 1.00 89.75 132 PHE A O 1
ATOM 933 N N . ARG A 1 133 ? 15.222 -0.553 0.089 1.00 94.12 133 ARG A N 1
ATOM 934 C CA . ARG A 1 133 ? 14.732 -1.144 -1.151 1.00 94.12 133 ARG A CA 1
ATOM 935 C C . ARG A 1 133 ? 13.221 -1.045 -1.169 1.00 94.12 133 ARG A C 1
ATOM 937 O O . ARG A 1 133 ? 12.597 -1.298 -0.140 1.00 94.12 133 ARG A O 1
ATOM 944 N N . ARG A 1 134 ? 12.640 -0.666 -2.303 1.00 94.50 134 ARG A N 1
ATOM 945 C CA . ARG A 1 134 ? 11.184 -0.562 -2.421 1.00 94.50 134 ARG A CA 1
ATOM 946 C C . ARG A 1 134 ? 10.689 -0.955 -3.796 1.00 94.50 134 ARG A C 1
ATOM 948 O O . ARG A 1 134 ? 11.337 -0.658 -4.801 1.00 94.50 134 ARG A O 1
ATOM 955 N N . THR A 1 135 ? 9.514 -1.558 -3.785 1.00 96.88 135 THR A N 1
ATOM 956 C CA . THR A 1 135 ? 8.670 -1.707 -4.958 1.00 96.88 135 THR A CA 1
ATOM 957 C C . THR A 1 135 ? 7.252 -1.360 -4.544 1.00 96.88 135 THR A C 1
ATOM 959 O O . THR A 1 135 ? 6.722 -1.936 -3.589 1.00 96.88 135 THR A O 1
ATOM 962 N N . ASP A 1 136 ? 6.632 -0.454 -5.289 1.00 95.25 136 ASP A N 1
ATOM 963 C CA . ASP A 1 136 ? 5.280 0.005 -5.019 1.00 95.25 136 ASP A CA 1
ATOM 964 C C . ASP A 1 136 ? 4.465 0.006 -6.307 1.00 95.25 136 ASP A C 1
ATOM 966 O O . ASP A 1 136 ? 4.965 0.367 -7.374 1.00 95.25 136 ASP A O 1
ATOM 970 N N . VAL A 1 137 ? 3.181 -0.296 -6.189 1.00 96.44 137 VAL A N 1
ATOM 971 C CA . VAL A 1 137 ? 2.180 -0.046 -7.221 1.00 96.44 137 VAL A CA 1
ATOM 972 C C . VAL A 1 137 ? 1.208 0.983 -6.677 1.00 96.44 137 VAL A C 1
ATOM 974 O O . VAL A 1 137 ? 0.571 0.743 -5.656 1.00 96.44 137 VAL A O 1
ATOM 977 N N . LEU A 1 138 ? 1.107 2.130 -7.347 1.00 95.50 138 LEU A N 1
ATOM 978 C CA . LEU A 1 138 ? 0.211 3.215 -6.956 1.00 95.50 138 LEU A CA 1
ATOM 979 C C . LEU A 1 138 ? -1.045 3.145 -7.815 1.00 95.50 138 LEU A C 1
ATOM 981 O O . LEU A 1 138 ? -0.970 3.477 -9.005 1.00 95.50 138 LEU A O 1
ATOM 985 N N . PRO A 1 139 ? -2.204 2.745 -7.272 1.00 95.50 139 PRO A N 1
ATOM 986 C CA . PRO A 1 139 ? -3.413 2.700 -8.066 1.00 95.50 139 PRO A CA 1
ATOM 987 C C . PRO A 1 139 ? -3.898 4.097 -8.474 1.00 95.50 139 PRO A C 1
ATOM 989 O O . PRO A 1 139 ? -3.649 5.098 -7.798 1.00 95.50 139 PRO A O 1
ATOM 992 N N . ALA A 1 140 ? -4.597 4.171 -9.602 1.00 95.25 140 ALA A N 1
ATOM 993 C CA . ALA A 1 140 ? -5.143 5.395 -10.185 1.00 95.25 140 ALA A CA 1
ATOM 994 C C . ALA A 1 140 ? -6.438 5.841 -9.488 1.00 95.25 140 ALA A C 1
ATOM 996 O O . ALA A 1 140 ? -7.506 5.916 -10.095 1.00 95.25 140 ALA A O 1
ATOM 997 N N . ILE A 1 141 ? -6.347 6.115 -8.186 1.00 93.88 141 ILE A N 1
ATOM 998 C CA . ILE A 1 141 ? -7.478 6.583 -7.382 1.00 93.88 141 ILE A CA 1
ATOM 999 C C . ILE A 1 141 ? -7.826 8.047 -7.687 1.00 93.88 141 ILE A C 1
ATOM 1001 O O . ILE A 1 141 ? -6.948 8.886 -7.897 1.00 93.88 141 ILE A O 1
ATOM 1005 N N . ASN A 1 142 ? -9.115 8.390 -7.612 1.00 93.75 142 ASN A N 1
ATOM 1006 C CA . ASN A 1 142 ? -9.527 9.789 -7.522 1.00 93.75 142 ASN A CA 1
ATOM 1007 C C . ASN A 1 142 ? -9.281 10.291 -6.091 1.00 93.75 142 ASN A C 1
ATOM 1009 O O . ASN A 1 142 ? -10.034 9.971 -5.172 1.00 93.75 142 ASN A O 1
ATOM 1013 N N . LYS A 1 143 ? -8.222 11.083 -5.910 1.00 91.50 143 LYS A N 1
ATOM 1014 C CA . LYS A 1 143 ? -7.767 11.582 -4.602 1.00 91.50 143 LYS A CA 1
ATOM 1015 C C . LYS A 1 143 ? -8.829 12.415 -3.880 1.00 91.50 143 LYS A C 1
ATOM 1017 O O . LYS A 1 143 ? -8.971 12.289 -2.668 1.00 91.50 143 LYS A O 1
ATOM 1022 N N . ALA A 1 144 ? -9.615 13.202 -4.621 1.00 90.75 144 ALA A N 1
ATOM 1023 C CA . ALA A 1 144 ? -10.639 14.076 -4.050 1.00 90.75 144 ALA A CA 1
ATOM 1024 C C . ALA A 1 144 ? -11.767 13.292 -3.362 1.00 90.75 144 ALA A C 1
ATOM 1026 O O . ALA A 1 144 ? -12.363 13.789 -2.409 1.00 90.75 144 ALA A O 1
ATOM 1027 N N . THR A 1 145 ? -12.041 12.066 -3.819 1.00 92.31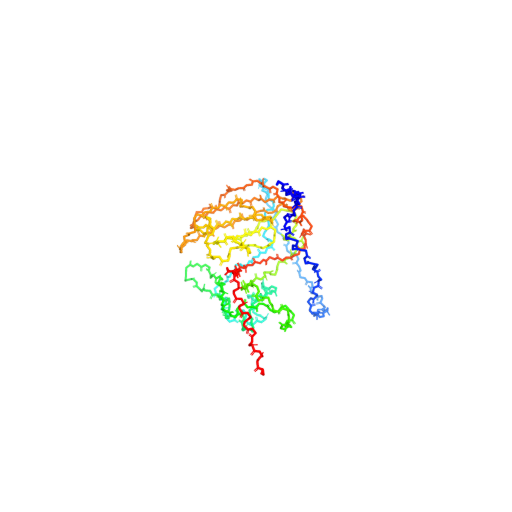 145 THR A N 1
ATOM 1028 C CA . THR A 1 145 ? -13.081 11.198 -3.248 1.00 92.31 145 THR A CA 1
ATOM 1029 C C . THR A 1 145 ? -12.515 10.085 -2.371 1.00 92.31 145 THR A C 1
ATOM 1031 O O . THR A 1 145 ? -13.132 9.719 -1.382 1.00 92.31 145 THR A O 1
ATOM 1034 N N . ALA A 1 146 ? -11.361 9.514 -2.724 1.00 92.00 146 ALA A N 1
ATOM 1035 C CA . ALA A 1 146 ? -10.768 8.388 -2.000 1.00 92.00 146 ALA A CA 1
ATOM 1036 C C . ALA A 1 146 ? -10.103 8.805 -0.680 1.00 92.00 146 ALA A C 1
ATOM 1038 O O . ALA A 1 146 ? -10.044 7.998 0.248 1.00 92.00 146 ALA A O 1
ATOM 1039 N N . LEU A 1 147 ? -9.613 10.046 -0.596 1.00 92.25 147 LEU A N 1
ATOM 1040 C CA . LEU A 1 147 ? -8.882 10.571 0.559 1.00 92.25 147 LEU A CA 1
ATOM 1041 C C . LEU A 1 147 ? -9.694 11.636 1.319 1.00 92.25 147 LEU A C 1
ATOM 1043 O O . LEU A 1 147 ? -9.126 12.596 1.826 1.00 92.25 147 LEU A O 1
ATOM 1047 N N . SER A 1 148 ? -11.023 11.527 1.342 1.00 92.19 148 SER A N 1
ATOM 1048 C CA . SER A 1 148 ? -11.913 12.474 2.026 1.00 92.19 148 SER A CA 1
ATOM 1049 C C . SER A 1 148 ? -13.122 11.768 2.649 1.00 92.19 148 SER A C 1
ATOM 1051 O O . SER A 1 148 ? -13.446 10.635 2.294 1.00 92.19 148 SER A O 1
ATOM 1053 N N . GLY A 1 149 ? -13.792 12.417 3.606 1.00 92.69 149 GLY A N 1
ATOM 1054 C CA . GLY A 1 149 ? -14.949 11.840 4.300 1.00 92.69 149 GLY A CA 1
ATOM 1055 C C . GLY A 1 149 ? -14.585 10.596 5.115 1.00 92.69 149 GLY A C 1
ATOM 1056 O O . GLY A 1 149 ? -13.653 10.635 5.911 1.00 92.69 149 GLY A O 1
ATOM 1057 N N . VAL A 1 150 ? -15.310 9.492 4.916 1.00 94.44 150 VAL A N 1
ATOM 1058 C CA . VAL A 1 150 ? -15.011 8.193 5.539 1.00 94.44 150 VAL A CA 1
ATOM 1059 C C . VAL A 1 150 ? -14.771 7.166 4.441 1.00 94.44 150 VAL A C 1
ATOM 1061 O O . VAL A 1 150 ? -15.693 6.824 3.700 1.00 94.44 150 VAL A O 1
ATOM 1064 N N . THR A 1 151 ? -13.546 6.652 4.334 1.00 94.06 151 THR A N 1
ATOM 1065 C CA . THR A 1 151 ? -13.179 5.661 3.310 1.00 94.06 151 THR A CA 1
ATOM 1066 C C . THR A 1 151 ? -12.527 4.435 3.923 1.00 94.06 151 THR A C 1
ATOM 1068 O O . THR A 1 151 ? -11.898 4.507 4.973 1.00 94.06 151 THR A O 1
ATOM 1071 N N . THR A 1 152 ? -12.723 3.275 3.294 1.00 94.19 152 THR A N 1
ATOM 1072 C CA . THR A 1 152 ? -12.137 2.005 3.742 1.00 94.19 152 THR A CA 1
ATOM 1073 C C . THR A 1 152 ? -11.231 1.443 2.660 1.00 94.19 152 THR A C 1
ATOM 1075 O O . THR A 1 152 ? -11.662 1.245 1.524 1.00 94.19 152 THR A O 1
ATOM 1078 N N . PHE A 1 153 ? -9.984 1.182 3.032 1.00 92.62 153 PHE A N 1
ATOM 1079 C CA . PHE A 1 153 ? -8.937 0.652 2.167 1.00 92.62 153 PHE A CA 1
ATOM 1080 C C . PHE A 1 153 ? -8.695 -0.809 2.495 1.00 92.62 153 PHE A C 1
ATOM 1082 O O . PHE A 1 153 ? -8.649 -1.175 3.667 1.00 92.62 153 PHE A O 1
ATOM 1089 N N . TYR A 1 154 ? -8.506 -1.633 1.472 1.00 85.75 154 TYR A N 1
ATOM 1090 C CA . TYR A 1 154 ? -8.238 -3.054 1.636 1.00 85.75 154 TYR A CA 1
ATOM 1091 C C . TYR A 1 154 ? -6.764 -3.344 1.323 1.00 85.75 154 TYR A C 1
ATOM 1093 O O . TYR A 1 154 ? -6.268 -2.937 0.274 1.00 85.75 154 TYR A O 1
ATOM 1101 N N . GLN A 1 155 ? -6.124 -4.112 2.211 1.00 70.69 155 GLN A N 1
ATOM 1102 C CA . GLN A 1 155 ? -4.800 -4.750 2.099 1.00 70.69 155 GLN A CA 1
ATOM 1103 C C . GLN A 1 155 ? -3.534 -3.981 2.528 1.00 70.69 155 GLN A C 1
ATOM 1105 O O . GLN A 1 155 ? -2.767 -4.588 3.265 1.00 70.69 155 GLN A O 1
ATOM 1110 N N . VAL A 1 156 ? -3.249 -2.739 2.114 1.00 67.38 156 VAL A N 1
ATOM 1111 C CA . VAL A 1 156 ? -1.910 -2.106 2.329 1.00 67.38 156 VAL A CA 1
ATOM 1112 C C . VAL A 1 156 ? -1.968 -0.577 2.291 1.00 67.38 156 VAL A C 1
ATOM 1114 O O . VAL A 1 156 ? -2.884 -0.041 1.693 1.00 67.38 156 VAL A O 1
ATOM 1117 N N . GLY A 1 157 ? -1.027 0.131 2.921 1.00 59.62 157 GLY A N 1
ATOM 1118 C CA . GLY A 1 157 ? -0.982 1.599 2.951 1.00 59.62 157 GLY A CA 1
ATOM 1119 C C . GLY A 1 157 ? 0.388 2.126 3.391 1.00 59.62 157 GLY A C 1
ATOM 1120 O O . GLY A 1 157 ? 1.168 1.371 3.971 1.00 59.62 157 GLY A O 1
ATOM 1121 N N . ASP A 1 158 ? 0.670 3.400 3.096 1.00 62.03 158 ASP A N 1
ATOM 1122 C CA . ASP A 1 158 ? 1.837 4.145 3.596 1.00 62.03 158 ASP A CA 1
ATOM 1123 C C . ASP A 1 158 ? 1.407 5.571 3.999 1.00 62.03 158 ASP A C 1
ATOM 1125 O O . ASP A 1 158 ? 0.446 6.138 3.467 1.00 62.03 158 ASP A O 1
ATOM 1129 N N . HIS A 1 159 ? 2.131 6.143 4.958 1.00 74.38 159 HIS A N 1
ATOM 1130 C CA . HIS A 1 159 ? 2.005 7.479 5.542 1.00 74.38 159 HIS A CA 1
ATOM 1131 C C . HIS A 1 159 ? 0.853 7.700 6.532 1.00 74.38 159 HIS A C 1
ATOM 1133 O O . HIS A 1 159 ? 1.124 8.043 7.675 1.00 74.38 159 HIS A O 1
ATOM 1139 N N . VAL A 1 160 ? -0.423 7.525 6.179 1.00 89.50 160 VAL A N 1
ATOM 1140 C CA . VAL A 1 160 ? -1.523 7.780 7.152 1.00 89.50 160 VAL A CA 1
ATOM 1141 C C . VAL A 1 160 ? -1.653 6.638 8.167 1.00 89.50 160 VAL A C 1
ATOM 1143 O O . VAL A 1 160 ? -2.002 6.848 9.329 1.00 89.50 160 VAL A O 1
ATOM 1146 N N . TRP A 1 161 ? -1.354 5.435 7.708 1.00 92.81 161 TRP A N 1
ATOM 1147 C CA . TRP A 1 161 ? -1.248 4.188 8.447 1.00 92.81 161 TRP A CA 1
ATOM 1148 C C . TRP A 1 161 ? -0.377 3.256 7.604 1.00 92.81 161 TRP A C 1
ATOM 1150 O O . TRP A 1 161 ? -0.201 3.493 6.406 1.00 92.81 161 TRP A O 1
ATOM 1160 N N . ASP A 1 162 ? 0.139 2.193 8.205 1.00 93.44 162 ASP A N 1
ATOM 1161 C CA . ASP A 1 162 ? 0.851 1.162 7.460 1.00 93.44 162 ASP A CA 1
ATOM 1162 C C . ASP A 1 162 ? 0.553 -0.246 7.976 1.00 93.44 162 ASP A C 1
ATOM 1164 O O . ASP A 1 162 ? -0.051 -0.447 9.038 1.00 93.44 162 ASP A O 1
ATOM 1168 N N . ILE A 1 163 ? 0.958 -1.228 7.171 1.00 94.44 163 ILE A N 1
ATOM 1169 C CA . ILE A 1 163 ? 1.082 -2.617 7.596 1.00 94.44 163 ILE A CA 1
ATOM 1170 C C . ILE A 1 163 ? 2.559 -2.972 7.582 1.00 94.44 163 ILE A C 1
ATOM 1172 O O . ILE A 1 163 ? 3.229 -2.882 6.555 1.00 94.44 163 ILE A O 1
ATOM 1176 N N . PHE A 1 164 ? 3.064 -3.380 8.738 1.00 93.19 164 PHE A N 1
ATOM 1177 C CA . PHE A 1 164 ? 4.479 -3.592 8.971 1.00 93.19 164 PHE A CA 1
ATOM 1178 C C . PHE A 1 164 ? 4.734 -4.999 9.498 1.00 93.19 164 PHE A C 1
ATOM 1180 O O . PHE A 1 164 ? 4.097 -5.444 10.453 1.00 93.19 164 PHE A O 1
ATOM 1187 N N . ALA A 1 165 ? 5.708 -5.686 8.912 1.00 93.50 165 ALA A N 1
ATOM 1188 C CA . ALA A 1 165 ? 6.183 -6.979 9.381 1.00 93.50 165 ALA A CA 1
ATOM 1189 C C . ALA A 1 165 ? 7.697 -6.943 9.599 1.00 93.50 165 ALA A C 1
ATOM 1191 O O . ALA A 1 165 ? 8.415 -6.204 8.925 1.00 93.50 165 ALA A O 1
ATOM 1192 N N . GLY A 1 166 ? 8.189 -7.756 10.531 1.00 91.44 166 GLY A N 1
ATOM 1193 C CA . GLY A 1 166 ? 9.611 -7.780 10.861 1.00 91.44 166 GLY A CA 1
ATOM 1194 C C . GLY A 1 166 ? 10.002 -6.769 11.938 1.00 91.44 166 GLY A C 1
ATOM 1195 O O . GLY A 1 166 ? 9.166 -6.263 12.696 1.00 91.44 166 GLY A O 1
ATOM 1196 N N . SER A 1 167 ? 11.308 -6.521 12.027 1.00 91.56 167 SER A N 1
ATOM 1197 C CA . SER A 1 167 ? 11.904 -5.670 13.056 1.00 91.56 167 SER A CA 1
ATOM 1198 C C . SER A 1 167 ? 11.628 -4.191 12.829 1.00 91.56 167 SER A C 1
ATOM 1200 O O . SER A 1 167 ? 11.719 -3.710 11.702 1.00 91.56 167 SER A O 1
ATOM 1202 N N . ASP A 1 168 ? 11.371 -3.459 13.910 1.00 89.12 168 ASP A N 1
ATOM 1203 C CA . ASP A 1 168 ? 11.324 -1.998 13.860 1.00 89.12 168 ASP A CA 1
ATOM 1204 C C . ASP A 1 168 ? 12.680 -1.419 13.439 1.00 89.12 168 ASP A C 1
ATOM 1206 O O . ASP A 1 168 ? 13.740 -1.958 13.771 1.00 89.12 168 ASP A O 1
ATOM 1210 N N . PHE A 1 169 ? 12.644 -0.312 12.696 1.00 86.06 169 PHE A N 1
ATOM 1211 C CA . PHE A 1 169 ? 13.861 0.415 12.366 1.00 86.06 169 PHE A CA 1
ATOM 1212 C C . PHE A 1 169 ? 14.401 1.116 13.607 1.00 86.06 169 PHE A C 1
ATOM 1214 O O . PHE A 1 169 ? 13.717 1.932 14.222 1.00 86.06 169 PHE A O 1
ATOM 1221 N N . ASP A 1 170 ? 15.658 0.834 13.919 1.00 86.38 170 ASP A N 1
ATOM 1222 C CA . ASP A 1 170 ? 16.416 1.516 14.953 1.00 86.38 170 ASP A CA 1
ATOM 1223 C C . ASP A 1 170 ? 17.799 1.843 14.391 1.00 86.38 170 ASP A C 1
ATOM 1225 O O . ASP A 1 170 ? 18.598 0.950 14.100 1.00 86.38 170 ASP A O 1
ATOM 1229 N N . SER A 1 171 ? 18.086 3.135 14.224 1.00 85.00 171 SER A N 1
ATOM 1230 C CA . SER A 1 171 ? 19.374 3.590 13.699 1.00 85.00 171 SER A CA 1
ATOM 1231 C C . SER A 1 171 ? 20.542 3.287 14.642 1.00 85.00 171 SER A C 1
ATOM 1233 O O . SER A 1 171 ? 21.688 3.302 14.203 1.00 85.00 171 SER A O 1
ATOM 1235 N N . GLN A 1 172 ? 20.271 3.053 15.929 1.00 89.00 172 GLN A N 1
ATOM 1236 C CA . GLN A 1 172 ? 21.279 2.709 16.933 1.00 89.00 172 GLN A CA 1
ATOM 1237 C C . GLN A 1 172 ? 21.541 1.199 16.998 1.00 89.00 172 GLN A C 1
ATOM 1239 O O . GLN A 1 172 ? 22.542 0.769 17.576 1.00 89.00 172 GLN A O 1
ATOM 1244 N N . ASN A 1 173 ? 20.695 0.382 16.363 1.00 85.31 173 ASN A N 1
ATOM 1245 C CA . ASN A 1 173 ? 20.828 -1.070 16.326 1.00 85.31 173 ASN A CA 1
ATOM 1246 C C . ASN A 1 173 ? 21.900 -1.528 15.322 1.00 85.31 173 ASN A C 1
ATOM 1248 O O . ASN A 1 173 ? 21.634 -2.168 14.304 1.00 85.31 173 ASN A O 1
ATOM 1252 N N . THR A 1 174 ? 23.150 -1.209 15.639 1.00 85.56 174 THR A N 1
ATOM 1253 C CA . THR A 1 174 ? 24.336 -1.610 14.867 1.00 85.56 174 THR A CA 1
ATOM 1254 C C . THR A 1 174 ? 24.687 -3.092 15.028 1.00 85.56 174 THR A C 1
ATOM 1256 O O . THR A 1 174 ? 25.462 -3.625 14.242 1.00 85.56 174 THR A O 1
ATOM 1259 N N . ALA A 1 175 ? 24.103 -3.771 16.020 1.00 87.06 175 ALA A N 1
ATOM 1260 C CA . ALA A 1 175 ? 24.254 -5.209 16.242 1.00 87.06 175 ALA A CA 1
ATOM 1261 C C . ALA A 1 175 ? 23.286 -6.056 15.398 1.00 87.06 175 ALA A C 1
ATOM 1263 O O . ALA A 1 175 ? 23.348 -7.281 15.446 1.00 87.06 175 ALA A O 1
ATOM 1264 N N . HIS A 1 176 ? 22.396 -5.416 14.632 1.00 84.81 176 HIS A N 1
ATOM 1265 C CA . HIS A 1 176 ? 21.395 -6.071 13.788 1.00 84.81 176 HIS A CA 1
ATOM 1266 C C . HIS A 1 176 ? 20.444 -7.007 14.549 1.00 84.81 176 HIS A C 1
ATOM 1268 O O . HIS A 1 176 ? 19.913 -7.967 13.988 1.00 84.81 176 HIS A O 1
ATOM 1274 N N . MET A 1 177 ? 20.208 -6.729 15.832 1.00 89.75 177 MET A N 1
ATOM 1275 C CA . MET A 1 177 ? 19.367 -7.575 16.669 1.00 89.75 177 MET A CA 1
ATOM 1276 C C . MET A 1 177 ? 17.894 -7.377 16.310 1.00 89.75 177 MET A C 1
ATOM 1278 O O . MET A 1 177 ? 17.446 -6.235 16.189 1.00 89.75 177 MET A O 1
ATOM 1282 N N . PRO A 1 178 ? 17.104 -8.446 16.143 1.00 91.50 178 PRO A N 1
ATOM 1283 C CA . PRO A 1 178 ? 15.687 -8.286 15.877 1.00 91.50 178 PRO A CA 1
ATOM 1284 C C . PRO A 1 178 ? 14.987 -7.600 17.054 1.00 91.50 178 PRO A C 1
ATOM 1286 O O . PRO A 1 178 ? 15.289 -7.872 18.219 1.00 91.50 178 PRO A O 1
ATOM 1289 N N . SER A 1 179 ? 14.016 -6.731 16.765 1.00 91.56 179 SER A N 1
ATOM 1290 C CA . SER A 1 179 ? 13.152 -6.196 17.818 1.00 91.56 179 SER A CA 1
ATOM 1291 C C . SER A 1 179 ? 12.297 -7.324 18.409 1.00 91.56 179 SER A C 1
ATOM 1293 O O . SER A 1 179 ? 12.046 -8.355 17.774 1.00 91.56 179 SER A O 1
ATOM 1295 N N . ARG A 1 180 ? 11.812 -7.141 19.643 1.00 93.06 180 ARG A N 1
ATOM 1296 C CA . ARG A 1 180 ? 11.019 -8.167 20.352 1.00 93.06 180 ARG A CA 1
ATOM 1297 C C . ARG A 1 180 ? 9.743 -8.579 19.606 1.00 93.06 180 ARG A C 1
ATOM 1299 O O . ARG A 1 180 ? 9.272 -9.694 19.773 1.00 93.06 180 ARG A O 1
ATOM 1306 N N . ASN A 1 181 ? 9.198 -7.689 18.783 1.00 94.00 181 ASN A N 1
ATOM 1307 C CA . ASN A 1 181 ? 8.007 -7.886 17.953 1.00 94.00 181 ASN A CA 1
ATOM 1308 C C . ASN A 1 181 ? 8.339 -8.271 16.495 1.00 94.00 181 ASN A C 1
ATOM 1310 O O . ASN A 1 181 ? 7.456 -8.231 15.643 1.00 94.00 181 ASN A O 1
ATOM 1314 N N . SER A 1 182 ? 9.583 -8.645 16.184 1.00 94.25 182 SER A N 1
ATOM 1315 C CA . SER A 1 182 ? 10.021 -8.968 14.815 1.00 94.25 182 SER A CA 1
ATOM 1316 C C . SER A 1 182 ? 9.254 -10.117 14.154 1.00 94.25 182 SER A C 1
ATOM 1318 O O . SER A 1 182 ? 9.176 -10.181 12.932 1.00 94.25 182 SER A O 1
ATOM 1320 N N . GLN A 1 183 ? 8.641 -11.001 14.942 1.00 96.62 183 GLN A N 1
ATOM 1321 C CA . GLN A 1 183 ? 7.826 -12.119 14.457 1.00 96.62 183 GLN A CA 1
ATOM 1322 C C . GLN A 1 183 ? 6.333 -11.772 14.385 1.00 96.62 183 GLN A C 1
ATOM 1324 O O . GLN A 1 183 ? 5.474 -12.614 14.642 1.00 96.62 183 GLN A O 1
ATOM 1329 N N . THR A 1 184 ? 6.004 -10.517 14.077 1.00 97.06 184 THR A N 1
ATOM 1330 C CA . THR A 1 184 ? 4.614 -10.059 13.975 1.00 97.06 184 THR A CA 1
ATOM 1331 C C . THR A 1 184 ? 4.356 -9.316 12.676 1.00 97.06 184 THR A C 1
ATOM 1333 O O . THR A 1 184 ? 5.270 -8.729 12.094 1.00 97.06 184 THR A O 1
ATOM 1336 N N . ILE A 1 185 ? 3.096 -9.338 12.251 1.00 96.69 185 ILE A N 1
ATOM 1337 C CA . ILE A 1 185 ? 2.520 -8.418 11.272 1.00 96.69 185 ILE A CA 1
ATOM 1338 C C . ILE A 1 185 ? 1.590 -7.456 12.012 1.00 96.69 185 ILE A C 1
ATOM 1340 O O . ILE A 1 185 ? 0.795 -7.867 12.860 1.00 96.69 185 ILE A O 1
ATOM 1344 N N . ARG A 1 186 ? 1.737 -6.161 11.743 1.00 96.31 186 ARG A N 1
ATOM 1345 C CA . ARG A 1 186 ? 1.188 -5.081 12.563 1.00 96.31 186 ARG A CA 1
ATOM 1346 C C . ARG A 1 186 ? 0.502 -4.049 11.694 1.00 96.31 186 ARG A C 1
ATOM 1348 O O . ARG A 1 186 ? 1.057 -3.660 10.678 1.00 96.31 186 ARG A O 1
ATOM 1355 N N . VAL A 1 187 ? -0.652 -3.564 12.134 1.00 96.75 187 VAL A N 1
ATOM 1356 C CA . VAL A 1 187 ? -1.259 -2.336 11.608 1.00 96.75 187 VAL A CA 1
ATOM 1357 C C . VAL A 1 187 ? -0.824 -1.191 12.510 1.00 96.75 187 VAL A C 1
ATOM 1359 O O . VAL A 1 187 ? -0.998 -1.294 13.731 1.00 96.75 187 VAL A O 1
ATOM 1362 N N . ARG A 1 188 ? -0.268 -0.116 11.947 1.00 95.94 188 ARG A N 1
ATOM 1363 C CA . ARG A 1 188 ? 0.220 1.033 12.724 1.00 95.94 188 ARG A CA 1
ATOM 1364 C C . ARG A 1 188 ? -0.386 2.352 12.260 1.00 95.94 188 ARG A C 1
ATOM 1366 O O . ARG A 1 188 ? -0.826 2.475 11.120 1.00 95.94 188 ARG A O 1
ATOM 1373 N N . ASP A 1 189 ? -0.424 3.325 13.165 1.00 95.12 189 ASP A N 1
ATOM 1374 C CA . ASP A 1 189 ? -0.781 4.715 12.854 1.00 95.12 189 ASP A CA 1
ATOM 1375 C C . ASP A 1 189 ? 0.408 5.495 12.245 1.00 95.12 189 ASP A C 1
ATOM 1377 O O . ASP A 1 189 ? 1.520 4.972 12.142 1.00 95.12 189 ASP A O 1
ATOM 1381 N N . LEU A 1 190 ? 0.206 6.770 11.878 1.00 92.75 190 LEU A N 1
ATOM 1382 C CA . LEU A 1 190 ? 1.264 7.636 11.321 1.00 92.75 190 LEU A CA 1
ATOM 1383 C C . LEU A 1 190 ? 2.453 7.842 12.289 1.00 92.75 190 LEU A C 1
ATOM 1385 O O . LEU A 1 190 ? 3.561 8.172 11.868 1.00 92.75 190 LEU A O 1
ATOM 1389 N N . ARG A 1 191 ? 2.262 7.636 13.598 1.00 92.44 191 ARG A N 1
ATOM 1390 C CA . ARG A 1 191 ? 3.335 7.679 14.608 1.00 92.44 191 ARG A CA 1
ATOM 1391 C C . ARG A 1 191 ? 4.009 6.333 14.819 1.00 92.44 191 ARG A C 1
ATOM 1393 O O . ARG A 1 191 ? 4.862 6.232 15.697 1.00 92.44 191 ARG A O 1
ATOM 1400 N N . THR A 1 192 ? 3.671 5.321 14.025 1.00 92.44 192 THR A N 1
ATOM 1401 C CA . THR A 1 192 ? 4.142 3.937 14.147 1.00 92.44 192 THR A CA 1
ATOM 1402 C C . THR A 1 192 ? 3.671 3.216 15.416 1.00 92.44 192 THR A C 1
ATOM 1404 O O . THR A 1 192 ? 4.166 2.129 15.730 1.00 92.44 192 THR A O 1
ATOM 1407 N N . ASN A 1 193 ? 2.673 3.750 16.133 1.00 94.69 193 ASN A N 1
ATOM 1408 C CA . ASN A 1 193 ? 2.051 3.017 17.232 1.00 94.69 193 ASN A CA 1
ATOM 1409 C C . ASN A 1 193 ? 1.268 1.836 16.664 1.00 94.69 193 ASN A C 1
ATOM 1411 O O . ASN A 1 193 ? 0.494 1.980 15.719 1.00 94.69 193 ASN A O 1
ATOM 1415 N N . THR A 1 194 ? 1.442 0.660 17.260 1.00 96.69 194 THR A N 1
ATOM 1416 C CA . THR A 1 194 ? 0.729 -0.546 16.827 1.00 96.69 194 THR A CA 1
ATOM 1417 C C . THR A 1 194 ? -0.727 -0.492 17.290 1.00 96.69 194 THR A C 1
ATOM 1419 O O . THR A 1 194 ? -0.995 -0.471 18.488 1.00 96.69 194 THR A O 1
ATOM 1422 N N . LEU A 1 195 ? -1.661 -0.505 16.338 1.00 97.81 195 LEU A N 1
ATOM 1423 C CA . LEU A 1 195 ? -3.107 -0.554 16.582 1.00 97.81 195 LEU A CA 1
ATOM 1424 C C . LEU A 1 195 ? -3.616 -1.994 16.686 1.00 97.81 195 LEU A C 1
ATOM 1426 O O . LEU A 1 195 ? -4.559 -2.273 17.422 1.00 97.81 195 LEU A O 1
ATOM 1430 N N . TYR A 1 196 ? -3.000 -2.905 15.933 1.00 98.12 196 TYR A N 1
ATOM 1431 C CA . TYR A 1 196 ? -3.318 -4.328 15.927 1.00 98.12 196 TYR A CA 1
ATOM 1432 C C . TYR A 1 196 ? -2.085 -5.144 15.533 1.00 98.12 196 TYR A C 1
ATOM 1434 O O . TYR A 1 196 ? -1.264 -4.675 14.746 1.00 98.12 196 TYR A O 1
ATOM 1442 N N . SER A 1 197 ? -1.948 -6.353 16.078 1.00 98.06 197 SER A N 1
ATOM 1443 C CA . SER A 1 197 ? -0.797 -7.229 15.851 1.00 98.06 197 SER A CA 1
ATOM 1444 C C . SER A 1 197 ? -1.223 -8.692 15.811 1.00 98.06 197 SER A C 1
ATOM 1446 O O . SER A 1 197 ? -2.059 -9.121 16.608 1.00 98.06 197 SER A O 1
ATOM 1448 N N . LEU A 1 198 ? -0.615 -9.453 14.907 1.00 97.31 198 LEU A N 1
ATOM 1449 C CA . LEU A 1 198 ? -0.746 -10.901 14.790 1.00 97.31 198 LEU A CA 1
ATOM 1450 C C . LEU A 1 198 ? 0.644 -11.541 14.700 1.00 97.31 198 LEU A C 1
ATOM 1452 O O . LEU A 1 198 ? 1.564 -10.913 14.167 1.00 97.31 198 LEU A O 1
ATOM 1456 N N . PRO A 1 199 ? 0.815 -12.798 15.147 1.00 97.19 199 PRO A N 1
ATOM 1457 C CA . PRO A 1 199 ? 2.001 -13.574 14.811 1.00 97.19 199 PRO A CA 1
ATOM 1458 C C . PRO A 1 199 ? 2.178 -13.649 13.292 1.00 97.19 199 PRO A C 1
ATOM 1460 O O . PRO A 1 199 ? 1.215 -13.902 12.562 1.00 97.19 199 PRO A O 1
ATOM 1463 N N . LEU A 1 200 ? 3.404 -13.430 12.821 1.00 95.81 200 LEU A N 1
ATOM 1464 C CA . LEU A 1 200 ? 3.757 -13.611 11.419 1.00 95.81 200 LEU A CA 1
ATOM 1465 C C . LEU A 1 200 ? 3.949 -15.105 11.145 1.00 95.81 200 LEU A C 1
ATOM 1467 O O . LEU A 1 200 ? 4.764 -15.762 11.786 1.00 95.81 200 LEU A O 1
ATOM 1471 N N . SER A 1 201 ? 3.194 -15.634 10.192 1.00 94.94 201 SER A N 1
ATOM 1472 C CA . SER A 1 201 ? 3.250 -17.018 9.732 1.00 94.94 201 SER A CA 1
ATOM 1473 C C . SER A 1 201 ? 3.397 -17.025 8.218 1.00 94.94 201 SER A C 1
ATOM 1475 O O . SER A 1 201 ? 2.739 -16.255 7.519 1.00 94.94 201 SER A O 1
ATOM 1477 N N . TYR A 1 202 ? 4.289 -17.876 7.720 1.00 91.81 202 TYR A N 1
ATOM 1478 C CA . TYR A 1 202 ? 4.426 -18.098 6.285 1.00 91.81 202 TYR A CA 1
ATOM 1479 C C . TYR A 1 202 ? 3.190 -18.819 5.743 1.00 91.81 202 TYR A C 1
ATOM 1481 O O . TYR A 1 202 ? 2.523 -19.541 6.482 1.00 91.81 202 TYR A O 1
ATOM 1489 N N . ASP A 1 203 ? 2.884 -18.581 4.467 1.00 91.50 203 ASP A N 1
ATOM 1490 C CA . ASP A 1 203 ? 1.744 -19.174 3.752 1.00 91.50 203 ASP A CA 1
ATOM 1491 C C . ASP A 1 203 ? 0.369 -18.896 4.394 1.00 91.50 203 ASP A C 1
ATOM 1493 O O . ASP A 1 203 ? -0.607 -19.606 4.152 1.00 91.50 203 ASP A O 1
ATOM 1497 N N . GLN A 1 204 ? 0.280 -17.839 5.207 1.00 94.50 204 GLN A N 1
ATOM 1498 C CA . GLN A 1 204 ? -0.955 -17.371 5.820 1.00 94.50 204 GLN A CA 1
ATOM 1499 C C . GLN A 1 204 ? -1.494 -16.150 5.074 1.00 94.50 204 GLN A C 1
ATOM 1501 O O . GLN A 1 204 ? -0.841 -15.108 5.007 1.00 94.50 204 GLN A O 1
ATOM 1506 N N . ASP A 1 205 ? -2.742 -16.241 4.617 1.00 93.62 205 ASP A N 1
ATOM 1507 C CA . ASP A 1 205 ? -3.470 -15.078 4.120 1.00 93.62 205 ASP A CA 1
ATOM 1508 C C . ASP A 1 205 ? -3.902 -14.189 5.286 1.00 93.62 205 ASP A C 1
ATOM 1510 O O . ASP A 1 205 ? -4.598 -14.645 6.205 1.00 93.62 205 ASP A O 1
ATOM 1514 N N . TYR A 1 206 ? -3.510 -12.918 5.228 1.00 96.12 206 TYR A N 1
ATOM 1515 C CA . TYR A 1 206 ? -3.947 -11.873 6.144 1.00 96.12 206 TYR A CA 1
ATOM 1516 C C . TYR A 1 206 ? -4.859 -10.903 5.402 1.00 96.12 206 TYR A C 1
ATOM 1518 O O . TYR A 1 206 ? -4.456 -10.270 4.426 1.00 96.12 206 TYR A O 1
ATOM 1526 N N . ASN A 1 207 ? -6.083 -10.749 5.895 1.00 96.44 207 ASN A N 1
ATOM 1527 C CA . ASN A 1 207 ? -7.038 -9.804 5.341 1.00 96.44 207 ASN A CA 1
ATOM 1528 C C . ASN A 1 207 ? -7.088 -8.577 6.241 1.00 96.44 207 ASN A C 1
ATOM 1530 O O . ASN A 1 207 ? -7.362 -8.702 7.434 1.00 96.44 207 ASN A O 1
ATOM 1534 N N . PHE A 1 208 ? -6.894 -7.394 5.664 1.00 96.62 208 PHE A N 1
ATOM 1535 C CA . PHE A 1 208 ? -7.033 -6.123 6.366 1.00 96.62 208 PHE A CA 1
ATOM 1536 C C . PHE A 1 208 ? -7.990 -5.202 5.622 1.00 96.62 208 PHE A C 1
ATOM 1538 O O . PHE A 1 208 ? -7.934 -5.097 4.393 1.00 96.62 208 PHE A O 1
ATOM 1545 N N . ALA A 1 209 ? -8.821 -4.496 6.383 1.00 96.94 209 ALA A N 1
ATOM 1546 C CA . ALA A 1 209 ? -9.510 -3.309 5.912 1.00 96.94 209 ALA A CA 1
ATOM 1547 C C . ALA A 1 209 ? -9.348 -2.184 6.936 1.00 96.94 209 ALA A C 1
ATOM 1549 O O . ALA A 1 209 ? -9.652 -2.363 8.115 1.00 96.94 209 ALA A O 1
ATOM 1550 N N . ILE A 1 210 ? -8.846 -1.036 6.492 1.00 96.62 210 ILE A N 1
ATOM 1551 C CA . ILE A 1 210 ? -8.591 0.124 7.343 1.00 96.62 210 ILE A CA 1
ATOM 1552 C C . ILE A 1 210 ? -9.560 1.225 6.949 1.00 96.62 210 ILE A C 1
ATOM 1554 O O . ILE A 1 210 ? -9.516 1.724 5.824 1.00 96.62 210 ILE A O 1
ATOM 1558 N N . THR A 1 211 ? -10.446 1.593 7.869 1.00 96.44 211 THR A N 1
ATOM 1559 C CA . THR A 1 211 ? -11.320 2.752 7.696 1.00 96.44 211 THR A CA 1
ATOM 1560 C C . THR A 1 211 ? -10.611 3.990 8.218 1.00 96.44 211 THR A C 1
ATOM 1562 O O . THR A 1 211 ? -10.20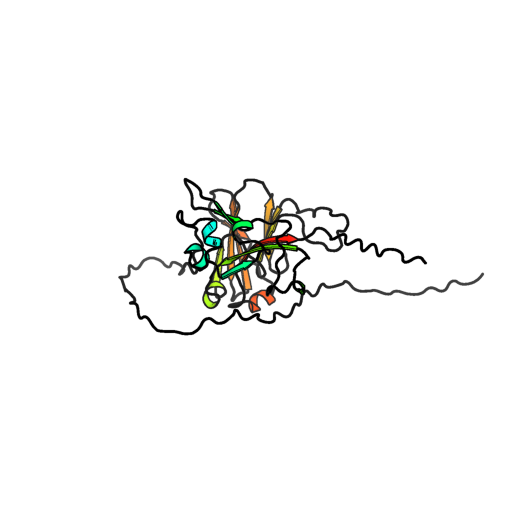1 4.022 9.379 1.00 96.44 211 THR A O 1
ATOM 1565 N N . VAL A 1 212 ? -10.506 5.003 7.365 1.00 95.06 212 VAL A N 1
ATOM 1566 C CA . VAL A 1 212 ? -10.016 6.338 7.696 1.00 95.06 212 VAL A CA 1
ATOM 1567 C C . VAL A 1 212 ? -11.211 7.283 7.698 1.00 95.06 212 VAL A C 1
ATOM 1569 O O . VAL A 1 212 ? -11.870 7.459 6.673 1.00 95.06 212 VAL A O 1
ATOM 1572 N N . ASP A 1 213 ? -11.493 7.876 8.853 1.00 95.69 213 ASP A N 1
ATOM 1573 C CA . ASP A 1 213 ? -12.351 9.053 8.945 1.00 95.69 213 ASP A CA 1
ATOM 1574 C C . ASP A 1 213 ? -11.454 10.288 8.826 1.00 95.69 213 ASP A C 1
ATOM 1576 O O . ASP A 1 213 ? -10.752 10.656 9.769 1.00 95.69 213 ASP A O 1
ATOM 1580 N N . TRP A 1 214 ? -11.436 10.893 7.640 1.00 93.19 214 TRP A N 1
ATOM 1581 C CA . TRP A 1 214 ? -10.599 12.047 7.312 1.00 93.19 214 TRP A CA 1
ATOM 1582 C C . TRP A 1 214 ? -11.053 13.313 8.040 1.00 93.19 214 TRP A C 1
ATOM 1584 O O . TRP A 1 214 ? -10.238 14.192 8.307 1.00 93.19 214 TRP A O 1
ATOM 1594 N N . SER A 1 215 ? -12.343 13.406 8.376 1.00 92.38 215 SER A N 1
ATOM 1595 C CA . SER A 1 215 ? -12.916 14.558 9.072 1.00 92.38 215 SER A CA 1
ATOM 1596 C C . SER A 1 215 ? -12.654 14.496 10.575 1.00 92.38 215 SER A C 1
ATOM 1598 O O . SER A 1 215 ? -12.272 15.501 11.170 1.00 92.38 215 SER A O 1
ATOM 1600 N N . ALA A 1 216 ? -12.813 13.320 11.185 1.00 95.75 216 ALA A N 1
ATOM 1601 C CA . ALA A 1 216 ? -12.521 13.099 12.601 1.00 95.75 216 ALA A CA 1
ATOM 1602 C C . ALA A 1 216 ? -11.041 12.765 12.875 1.00 95.75 216 ALA A C 1
ATOM 1604 O O . ALA A 1 216 ? -10.625 12.719 14.032 1.00 95.75 216 ALA A O 1
ATOM 1605 N N . ASN A 1 217 ? -10.247 12.528 11.826 1.00 95.44 217 ASN A N 1
ATOM 1606 C CA . ASN A 1 217 ? -8.867 12.048 11.892 1.00 95.44 217 ASN A CA 1
ATOM 1607 C C . ASN A 1 217 ? -8.729 10.754 12.720 1.00 95.44 217 ASN A C 1
ATOM 1609 O O . ASN A 1 217 ? -7.909 10.667 13.640 1.00 95.44 217 ASN A O 1
ATOM 1613 N N . MET A 1 218 ? -9.561 9.753 12.412 1.00 97.00 218 MET A N 1
ATOM 1614 C CA . MET A 1 218 ? -9.614 8.477 13.136 1.00 97.00 218 MET A CA 1
ATOM 1615 C C . MET A 1 218 ? -9.343 7.269 12.236 1.00 97.00 218 MET A C 1
ATOM 1617 O O . MET A 1 218 ? -9.703 7.252 11.060 1.00 97.00 218 MET A O 1
ATOM 1621 N N . LEU A 1 219 ? -8.754 6.227 12.824 1.00 97.50 219 LEU A N 1
ATOM 1622 C CA . LEU A 1 219 ? -8.486 4.934 12.198 1.00 97.50 219 LEU A CA 1
ATOM 1623 C C . LEU A 1 219 ? -9.300 3.826 12.872 1.00 97.50 219 LEU A C 1
ATOM 1625 O O . LEU A 1 219 ? -9.280 3.687 14.096 1.00 97.50 219 LEU A O 1
ATOM 1629 N N . THR A 1 220 ? -9.967 2.995 12.075 1.00 98.44 220 THR A N 1
ATOM 1630 C CA . THR A 1 220 ? -10.593 1.742 12.529 1.00 98.44 220 THR A CA 1
ATOM 1631 C C . THR A 1 220 ? -10.004 0.573 11.755 1.00 98.44 220 THR A C 1
ATOM 1633 O O . THR A 1 220 ? -9.927 0.614 10.529 1.00 98.44 220 THR A O 1
ATOM 1636 N N . VAL A 1 221 ? -9.601 -0.476 12.469 1.00 98.44 221 VAL A N 1
ATOM 1637 C CA . VAL A 1 221 ? -8.947 -1.651 11.888 1.00 98.44 221 VAL A CA 1
ATOM 1638 C C . VAL A 1 221 ? -9.920 -2.816 11.870 1.00 98.44 221 VAL A C 1
ATOM 1640 O O . VAL A 1 221 ? -10.462 -3.208 12.908 1.00 98.44 221 VAL A O 1
ATOM 1643 N N . TYR A 1 222 ? -10.082 -3.409 10.695 1.00 98.50 222 TYR A N 1
ATOM 1644 C CA . TYR A 1 222 ? -10.739 -4.688 10.499 1.00 98.50 222 TYR A CA 1
ATOM 1645 C C . TYR A 1 222 ? -9.713 -5.700 10.011 1.00 98.50 222 TYR A C 1
ATOM 1647 O O . TYR A 1 222 ? -8.922 -5.397 9.118 1.00 98.50 222 TYR A O 1
ATOM 1655 N N . ALA A 1 223 ? -9.733 -6.900 10.580 1.00 98.06 223 ALA A N 1
ATOM 1656 C CA . ALA A 1 223 ? -8.821 -7.959 10.181 1.00 98.06 223 ALA A CA 1
ATOM 1657 C C . ALA A 1 223 ? -9.469 -9.344 10.255 1.00 98.06 223 ALA A C 1
ATOM 1659 O O . ALA A 1 223 ? -10.447 -9.557 10.980 1.00 98.06 223 ALA A O 1
ATOM 1660 N N . SER A 1 224 ? -8.914 -10.280 9.493 1.00 97.56 224 SER A N 1
ATOM 1661 C CA . SER A 1 224 ? -9.159 -11.719 9.595 1.00 97.56 224 SER A CA 1
ATOM 1662 C C . SER A 1 224 ? -7.999 -12.499 8.966 1.00 97.56 224 SER A C 1
ATOM 1664 O O . SER A 1 224 ? -7.120 -11.914 8.334 1.00 97.56 224 SER A O 1
ATOM 1666 N N . THR A 1 225 ? -7.993 -13.822 9.128 1.00 96.62 225 THR A N 1
ATOM 1667 C CA . THR A 1 225 ? -7.040 -14.725 8.471 1.00 96.62 225 THR A CA 1
ATOM 1668 C C . THR A 1 225 ? -7.763 -15.771 7.623 1.00 96.62 225 THR A C 1
ATOM 1670 O O . THR A 1 225 ? -8.902 -16.160 7.921 1.00 96.62 225 THR A O 1
ATOM 1673 N N . GLY A 1 226 ? -7.102 -16.217 6.551 1.00 93.75 226 GLY A N 1
ATOM 1674 C CA . GLY A 1 226 ? -7.651 -17.191 5.606 1.00 93.75 226 GLY A CA 1
ATOM 1675 C C . GLY A 1 226 ? -8.980 -16.720 5.013 1.00 93.75 226 GLY A C 1
ATOM 1676 O O . GLY A 1 226 ? -9.131 -15.563 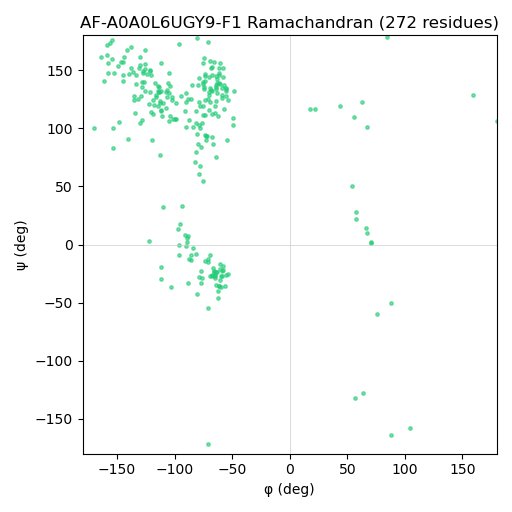4.635 1.00 93.75 226 GLY A O 1
ATOM 1677 N N . ASN A 1 227 ? -9.981 -17.600 5.013 1.00 93.88 227 ASN A N 1
ATOM 1678 C CA . ASN A 1 227 ? -11.308 -17.317 4.451 1.00 93.88 227 ASN A CA 1
ATOM 1679 C C . ASN A 1 227 ? -12.305 -16.727 5.464 1.00 93.88 227 ASN A C 1
ATOM 1681 O O . ASN A 1 227 ? -13.501 -16.633 5.181 1.00 93.88 227 ASN A O 1
ATOM 1685 N N . SER A 1 228 ? -11.852 -16.370 6.669 1.00 96.75 228 SER A N 1
ATOM 1686 C CA . SER A 1 228 ? -12.746 -15.834 7.699 1.00 96.75 228 SER A CA 1
ATOM 1687 C C . SER A 1 228 ? -13.232 -14.424 7.337 1.00 96.75 228 SER A C 1
ATOM 1689 O O . SER A 1 228 ? -12.446 -13.620 6.827 1.00 96.75 228 SER A O 1
ATOM 1691 N N . PRO A 1 229 ? -14.488 -14.058 7.655 1.00 96.88 229 PRO A N 1
ATOM 1692 C CA . PRO A 1 229 ? -14.976 -12.702 7.424 1.00 96.88 229 PRO A CA 1
ATOM 1693 C C . PRO A 1 229 ? -14.200 -11.687 8.271 1.00 96.88 229 PRO A C 1
ATOM 1695 O O . PRO A 1 229 ? -13.837 -11.971 9.417 1.00 96.88 229 PRO A O 1
ATOM 1698 N N . LEU A 1 230 ? -13.983 -10.491 7.715 1.00 97.44 230 LEU A N 1
ATOM 1699 C CA . LEU A 1 230 ? -13.381 -9.364 8.427 1.00 97.44 230 LEU A CA 1
ATOM 1700 C C . LEU A 1 230 ? -14.191 -9.019 9.683 1.00 97.44 230 LEU A C 1
ATOM 1702 O O . LEU A 1 230 ? -15.420 -8.947 9.650 1.00 97.44 230 LEU A O 1
ATOM 1706 N N . ARG A 1 231 ? -13.493 -8.752 10.787 1.00 98.06 231 ARG A N 1
ATOM 1707 C CA . ARG A 1 231 ? -14.085 -8.262 12.039 1.00 98.06 231 ARG A CA 1
ATOM 1708 C C . ARG A 1 231 ? -13.344 -7.015 12.485 1.00 98.06 231 ARG A C 1
ATOM 1710 O O . ARG A 1 231 ? -12.144 -6.912 12.257 1.00 98.06 231 ARG A O 1
ATOM 1717 N N . ARG A 1 232 ? -14.038 -6.078 13.135 1.00 98.31 232 ARG A N 1
ATOM 1718 C CA . ARG A 1 232 ? -13.380 -4.926 13.764 1.00 98.31 232 ARG A CA 1
ATOM 1719 C C . ARG A 1 232 ? -12.494 -5.432 14.900 1.00 98.31 232 ARG A C 1
ATOM 1721 O O . ARG A 1 232 ? -13.007 -6.032 15.840 1.00 98.31 232 ARG A O 1
ATOM 1728 N N . VAL A 1 233 ? -11.194 -5.181 14.811 1.00 98.50 233 VAL A N 1
ATOM 1729 C CA . VAL A 1 233 ? -10.190 -5.632 15.788 1.00 98.50 233 VAL A CA 1
ATOM 1730 C C . VAL A 1 233 ? -9.567 -4.483 16.578 1.00 98.50 233 VAL A C 1
ATOM 1732 O O . VAL A 1 233 ? -9.040 -4.719 17.659 1.00 98.50 233 VAL A O 1
ATOM 1735 N N . ALA A 1 234 ? -9.654 -3.244 16.081 1.00 98.25 234 ALA A N 1
ATOM 1736 C CA . ALA A 1 234 ? -9.229 -2.052 16.810 1.00 98.25 234 ALA A CA 1
ATOM 1737 C C . ALA A 1 234 ? -9.978 -0.794 16.342 1.00 98.25 234 ALA A C 1
ATOM 1739 O O . ALA A 1 234 ? -10.487 -0.737 15.220 1.00 98.25 234 ALA A O 1
ATOM 1740 N N . GLY A 1 235 ? -9.983 0.231 17.194 1.00 96.69 235 GLY A N 1
ATOM 1741 C CA . GLY A 1 235 ? -10.515 1.559 16.899 1.00 96.69 235 GLY A CA 1
ATOM 1742 C C . GLY A 1 235 ? -12.030 1.732 17.107 1.00 96.69 235 GLY A C 1
ATOM 1743 O O . GLY A 1 235 ? -12.721 0.779 17.487 1.00 96.69 235 GLY A O 1
ATOM 1744 N N . PRO A 1 236 ? -12.548 2.954 16.868 1.00 97.50 236 PRO A N 1
ATOM 1745 C CA . PRO A 1 236 ? -11.834 4.090 16.274 1.00 97.50 236 PRO A CA 1
ATOM 1746 C C . PRO A 1 236 ? -10.760 4.677 17.206 1.00 97.50 236 PRO A C 1
ATOM 1748 O O . PRO A 1 236 ? -11.018 4.926 18.378 1.00 97.50 236 PRO A O 1
ATOM 1751 N N . ASN A 1 237 ? -9.554 4.887 16.679 1.00 97.62 237 ASN A N 1
ATOM 1752 C CA . ASN A 1 237 ? -8.421 5.494 17.382 1.00 97.62 237 ASN A CA 1
ATOM 1753 C C . ASN A 1 237 ? -8.037 6.807 16.697 1.00 97.62 237 ASN A C 1
ATOM 1755 O O . ASN A 1 237 ? -7.998 6.859 15.469 1.00 97.62 237 ASN A O 1
ATOM 1759 N N . SER A 1 238 ? -7.720 7.849 17.464 1.00 96.75 238 SER A N 1
ATOM 1760 C CA . SER A 1 238 ? -7.201 9.098 16.896 1.00 96.75 238 SER A CA 1
ATOM 1761 C C . SER A 1 238 ? -5.860 8.872 16.199 1.00 96.75 238 SER A C 1
ATOM 1763 O O . SER A 1 238 ? -5.002 8.164 16.725 1.00 96.75 238 SER A O 1
ATOM 1765 N N . ASN A 1 239 ? -5.667 9.508 15.046 1.00 94.69 239 ASN A N 1
ATOM 1766 C CA . ASN A 1 239 ? -4.388 9.533 14.342 1.00 94.69 239 ASN A CA 1
ATOM 1767 C C . ASN A 1 239 ? -3.591 10.809 14.677 1.00 94.69 239 ASN A C 1
ATOM 1769 O O . ASN A 1 239 ? -4.090 11.730 15.332 1.00 94.69 239 ASN A O 1
ATOM 1773 N N . ASP A 1 240 ? -2.342 10.897 14.218 1.00 93.62 240 ASP A N 1
ATOM 1774 C CA . ASP A 1 240 ? -1.549 12.122 14.340 1.00 93.62 240 ASP A CA 1
ATOM 1775 C C . ASP A 1 240 ? -2.237 13.294 13.606 1.00 93.62 240 ASP A C 1
ATOM 1777 O O . ASP A 1 240 ? -2.729 13.106 12.492 1.00 93.62 240 ASP A O 1
ATOM 1781 N N . PRO A 1 241 ? -2.273 14.514 14.176 1.00 91.44 241 PRO A N 1
ATOM 1782 C CA . PRO A 1 241 ? -2.875 15.681 13.522 1.00 91.44 241 PRO A CA 1
ATOM 1783 C C . PRO A 1 241 ? -2.345 15.994 12.111 1.00 91.44 241 PRO A C 1
ATOM 1785 O O . PRO A 1 241 ? -3.066 16.574 11.305 1.00 91.44 241 PRO A O 1
ATOM 1788 N N . LYS A 1 242 ? -1.114 15.593 11.769 1.00 87.94 242 LYS A N 1
ATOM 1789 C CA . LYS A 1 242 ? -0.547 15.719 10.415 1.00 87.94 242 LYS A CA 1
ATOM 1790 C C . LYS A 1 242 ? -1.288 14.866 9.383 1.00 87.94 242 LYS A C 1
ATOM 1792 O O . LYS A 1 242 ? -1.317 15.231 8.208 1.00 87.94 242 LYS A O 1
ATOM 1797 N N . ALA A 1 243 ? -1.919 13.765 9.791 1.00 87.31 243 ALA A N 1
ATOM 1798 C CA . ALA A 1 243 ? -2.730 12.962 8.881 1.00 87.31 243 ALA A CA 1
ATOM 1799 C C . ALA A 1 243 ? -3.941 13.755 8.361 1.00 87.31 243 ALA A C 1
A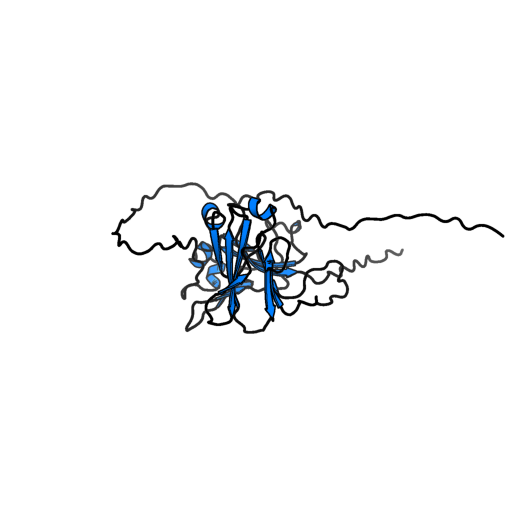TOM 1801 O O . ALA A 1 243 ? -4.262 13.657 7.178 1.00 87.31 243 ALA A O 1
ATOM 1802 N N . ALA A 1 244 ? -4.529 14.637 9.179 1.00 84.62 244 ALA A N 1
ATOM 1803 C CA . ALA A 1 244 ? -5.649 15.484 8.764 1.00 84.62 244 ALA A CA 1
ATOM 1804 C C . ALA A 1 244 ? -5.277 16.421 7.599 1.00 84.62 244 ALA A C 1
ATOM 1806 O O . ALA A 1 244 ? -6.075 16.625 6.685 1.00 84.62 244 ALA A O 1
ATOM 1807 N N . SER A 1 245 ? -4.037 16.931 7.566 1.00 83.00 245 SER A N 1
ATOM 1808 C CA . SER A 1 245 ? -3.548 17.752 6.444 1.00 83.00 245 SER A CA 1
ATOM 1809 C C . SER A 1 245 ? -3.343 16.983 5.133 1.00 83.00 245 SER A C 1
ATOM 1811 O O . SER A 1 245 ? -3.124 17.605 4.098 1.00 83.00 245 SER A O 1
ATOM 1813 N N . SER A 1 246 ? -3.442 15.651 5.160 1.00 79.94 246 SER A N 1
ATOM 1814 C CA . SER A 1 246 ? -3.361 14.805 3.964 1.00 79.94 246 SER A CA 1
ATOM 1815 C C . SER A 1 246 ? -4.733 14.558 3.322 1.00 79.94 246 SER A C 1
ATOM 1817 O O . SER A 1 246 ? -4.814 13.899 2.295 1.00 79.94 246 SER A O 1
ATOM 1819 N N . SER A 1 247 ? -5.832 15.079 3.881 1.00 83.06 247 SER A N 1
ATOM 1820 C CA . SER A 1 247 ? -7.158 14.921 3.270 1.00 83.06 247 SER A CA 1
ATOM 1821 C C . SER A 1 247 ? -7.188 15.503 1.850 1.00 83.06 247 SER A C 1
ATOM 1823 O O . SER A 1 247 ? -6.853 16.665 1.623 1.00 83.06 247 SER A O 1
ATOM 1825 N N . GLY A 1 248 ? -7.605 14.690 0.879 1.00 84.56 248 GLY A N 1
ATOM 1826 C CA . GLY A 1 248 ? -7.641 15.022 -0.547 1.00 84.56 248 GLY A CA 1
ATOM 1827 C C . GLY A 1 248 ? -6.265 15.123 -1.214 1.00 84.56 248 GLY A C 1
ATOM 1828 O O . GLY A 1 248 ? -6.193 15.423 -2.405 1.00 84.56 248 GLY A O 1
ATOM 1829 N N . GLN A 1 249 ? -5.183 14.870 -0.473 1.00 81.19 249 GLN A N 1
ATOM 1830 C CA . GLN A 1 249 ? -3.798 14.994 -0.917 1.00 81.19 249 GLN A CA 1
ATOM 1831 C C . GLN A 1 249 ? -3.059 13.668 -0.709 1.00 81.19 249 GLN A C 1
ATOM 1833 O O . GLN A 1 249 ? -3.317 12.928 0.230 1.00 81.19 249 GLN A O 1
ATOM 1838 N N . GLY A 1 250 ? -2.111 13.353 -1.586 1.00 86.19 250 GLY A N 1
ATOM 1839 C CA . GLY A 1 250 ? -1.288 12.149 -1.443 1.00 86.19 250 GLY A CA 1
ATOM 1840 C C . GLY A 1 250 ? -1.665 11.014 -2.387 1.00 86.19 250 GLY A C 1
ATOM 1841 O O . GLY A 1 250 ? -2.162 11.240 -3.494 1.00 86.19 250 GLY A O 1
ATOM 1842 N N . GLU A 1 251 ? -1.291 9.802 -1.998 1.00 88.69 251 GLU A N 1
ATOM 1843 C CA . GLU A 1 251 ? -1.197 8.629 -2.865 1.00 88.69 251 GLU A CA 1
ATOM 1844 C C . GLU A 1 251 ? -1.548 7.367 -2.071 1.00 88.69 251 GLU A C 1
ATOM 1846 O O . GLU A 1 251 ? -1.466 7.348 -0.844 1.00 88.69 251 GLU A O 1
ATOM 1851 N N . TYR A 1 252 ? -1.961 6.313 -2.773 1.00 91.00 252 TYR A N 1
ATOM 1852 C CA . TYR A 1 252 ? -2.210 5.007 -2.174 1.00 91.00 252 TYR A CA 1
ATOM 1853 C C . TYR A 1 252 ? -1.170 4.026 -2.693 1.00 91.00 252 TYR A C 1
ATOM 1855 O O . TYR A 1 252 ? -1.031 3.871 -3.904 1.00 91.00 252 TYR A O 1
ATOM 1863 N N . HIS A 1 253 ? -0.435 3.395 -1.784 1.00 92.75 253 HIS A N 1
ATOM 1864 C CA . HIS A 1 253 ? 0.701 2.548 -2.117 1.00 92.75 253 HIS A CA 1
ATOM 1865 C C . HIS A 1 253 ? 0.378 1.090 -1.801 1.00 92.75 253 HIS A C 1
ATOM 1867 O O . HIS A 1 253 ? 0.227 0.715 -0.639 1.00 92.75 253 HIS A O 1
ATOM 1873 N N . LEU A 1 254 ? 0.318 0.251 -2.841 1.00 93.94 254 LEU A N 1
ATOM 1874 C CA . LEU A 1 254 ? 0.455 -1.189 -2.672 1.00 93.94 254 LEU A CA 1
ATOM 1875 C C . LEU A 1 254 ? 1.941 -1.515 -2.652 1.00 93.94 254 LEU A C 1
ATOM 1877 O O . LEU A 1 254 ? 2.585 -1.485 -3.700 1.00 93.94 254 LEU A O 1
ATOM 1881 N N . GLN A 1 255 ? 2.507 -1.737 -1.470 1.00 90.00 255 GLN A N 1
ATOM 1882 C CA . GLN A 1 255 ? 3.940 -1.547 -1.301 1.00 90.00 255 GLN A CA 1
ATOM 1883 C C . GLN A 1 255 ? 4.619 -2.603 -0.447 1.00 90.00 255 GLN A C 1
ATOM 1885 O O . GLN A 1 255 ? 4.083 -3.090 0.545 1.00 90.00 255 GLN A O 1
ATOM 1890 N N . LEU A 1 256 ? 5.869 -2.865 -0.823 1.00 92.06 256 LEU A N 1
ATOM 1891 C CA . LEU A 1 256 ? 6.864 -3.476 0.032 1.00 92.06 256 LEU A CA 1
ATOM 1892 C C . LEU A 1 256 ? 8.069 -2.529 0.133 1.00 92.06 256 LEU A C 1
ATOM 1894 O O . LEU A 1 256 ? 8.694 -2.208 -0.881 1.00 92.06 256 LEU A O 1
ATOM 1898 N N . ILE A 1 257 ? 8.411 -2.107 1.354 1.00 90.31 257 ILE A N 1
ATOM 1899 C CA . ILE A 1 257 ? 9.684 -1.445 1.675 1.00 90.31 257 ILE A CA 1
ATOM 1900 C C . ILE A 1 257 ? 10.485 -2.368 2.577 1.00 90.31 257 ILE A C 1
ATOM 1902 O O . ILE A 1 257 ? 9.998 -2.832 3.606 1.00 90.31 257 ILE A O 1
ATOM 1906 N N . LYS A 1 258 ? 11.754 -2.569 2.235 1.00 89.62 258 LYS A N 1
ATOM 1907 C CA . LYS A 1 258 ? 12.739 -3.178 3.119 1.00 89.62 258 LYS A CA 1
ATOM 1908 C C . LYS A 1 258 ? 13.751 -2.123 3.530 1.00 89.62 258 LYS A C 1
ATOM 1910 O O . LYS A 1 258 ? 14.563 -1.666 2.723 1.00 89.62 258 LYS A O 1
ATOM 1915 N N . LEU A 1 259 ? 13.693 -1.752 4.801 1.00 83.25 259 LEU A N 1
ATOM 1916 C CA . LEU A 1 259 ? 14.701 -0.909 5.426 1.00 83.25 259 LEU A CA 1
ATOM 1917 C C . LEU A 1 259 ? 15.973 -1.736 5.643 1.00 83.25 259 LEU A C 1
ATOM 1919 O O . LEU A 1 259 ? 15.908 -2.936 5.924 1.00 83.25 259 LEU A O 1
ATOM 1923 N N . HIS A 1 260 ? 17.140 -1.110 5.503 1.00 71.69 260 HIS A N 1
ATOM 1924 C CA . HIS A 1 260 ? 18.380 -1.772 5.889 1.00 71.69 260 HIS A CA 1
ATOM 1925 C C . HIS A 1 260 ? 18.422 -1.906 7.408 1.00 71.69 260 HIS A C 1
ATOM 1927 O O . HIS A 1 260 ? 18.197 -0.939 8.135 1.00 71.69 260 HIS A O 1
ATOM 1933 N N . VAL A 1 261 ? 18.806 -3.084 7.885 1.00 52.66 261 VAL A N 1
ATOM 1934 C CA . VAL A 1 261 ? 19.363 -3.207 9.227 1.00 52.66 261 VAL A CA 1
ATOM 1935 C C . VAL A 1 261 ? 20.829 -2.790 9.074 1.00 52.66 261 VAL A C 1
ATOM 1937 O O . VAL A 1 261 ? 21.615 -3.588 8.588 1.00 52.66 261 VAL A O 1
ATOM 1940 N N . ALA A 1 262 ? 21.128 -1.513 9.340 1.00 41.28 262 ALA A N 1
ATOM 1941 C CA . ALA A 1 262 ? 22.422 -0.807 9.281 1.00 41.28 262 ALA A CA 1
ATOM 1942 C C . ALA A 1 262 ? 23.355 -1.048 8.059 1.00 41.28 262 ALA A C 1
ATOM 1944 O O . ALA A 1 262 ? 23.889 -2.128 7.823 1.00 41.28 262 ALA A O 1
ATOM 1945 N N . LEU A 1 263 ? 23.651 0.029 7.319 1.00 35.78 263 LEU A N 1
ATOM 1946 C CA . LEU A 1 263 ? 24.709 0.067 6.303 1.00 35.78 263 LEU A CA 1
ATOM 1947 C C . LEU A 1 263 ? 26.081 0.157 7.001 1.00 35.78 263 LEU A C 1
ATOM 1949 O O . LEU A 1 263 ? 26.424 1.196 7.565 1.00 35.78 263 LEU A O 1
ATOM 1953 N N . ARG A 1 264 ? 26.908 -0.893 6.931 1.00 34.94 264 ARG A N 1
ATOM 1954 C CA . ARG A 1 264 ? 28.362 -0.749 7.122 1.00 34.94 264 ARG A CA 1
ATOM 1955 C C . ARG A 1 264 ? 28.951 -0.173 5.833 1.00 34.94 264 ARG A C 1
ATOM 1957 O O . ARG A 1 264 ? 29.471 -0.906 5.000 1.00 34.94 264 ARG A O 1
ATOM 1964 N N . THR A 1 265 ? 28.906 1.146 5.671 1.00 33.78 265 THR A N 1
ATOM 1965 C CA . THR A 1 265 ? 29.871 1.809 4.786 1.00 33.78 265 THR A CA 1
ATOM 1966 C C . THR A 1 265 ? 31.167 1.949 5.574 1.00 33.78 265 THR A C 1
ATOM 1968 O O . THR A 1 265 ? 31.399 2.952 6.244 1.00 33.78 265 THR A O 1
ATOM 1971 N N . LEU A 1 266 ? 32.008 0.914 5.537 1.00 30.94 266 LEU A N 1
ATOM 1972 C CA . LEU A 1 266 ? 33.416 1.082 5.870 1.00 30.94 266 LEU A CA 1
ATOM 1973 C C . LEU A 1 266 ? 34.044 1.845 4.693 1.00 30.94 266 LEU A C 1
ATOM 1975 O O . LEU A 1 266 ? 34.468 1.245 3.709 1.00 30.94 266 LEU A O 1
ATOM 1979 N N . LEU A 1 267 ? 34.050 3.177 4.760 1.00 33.22 267 LEU A N 1
ATOM 1980 C CA . LEU A 1 267 ? 34.991 3.979 3.981 1.00 33.22 267 LEU A CA 1
ATOM 1981 C C . LEU A 1 267 ? 36.386 3.677 4.539 1.00 33.22 267 LEU A C 1
ATOM 1983 O O . LEU A 1 267 ? 36.865 4.354 5.444 1.00 33.22 267 LEU A O 1
ATOM 1987 N N . LEU A 1 268 ? 37.028 2.623 4.036 1.00 30.31 268 LEU A N 1
ATOM 1988 C CA . LEU A 1 268 ? 38.481 2.556 4.067 1.00 30.31 268 LEU A CA 1
ATOM 1989 C C . LEU A 1 268 ? 38.974 3.532 3.002 1.00 30.31 268 LEU A C 1
ATOM 1991 O O . LEU A 1 268 ? 39.060 3.195 1.823 1.00 30.31 268 LEU A O 1
ATOM 1995 N N . SER A 1 269 ? 39.263 4.761 3.420 1.00 31.38 269 SER A N 1
ATOM 1996 C CA . SER A 1 269 ? 40.216 5.596 2.696 1.00 31.38 269 SER A CA 1
ATOM 1997 C C . SER A 1 269 ? 41.531 4.811 2.587 1.00 31.38 269 SER A C 1
ATOM 1999 O O . SER A 1 269 ? 41.979 4.274 3.606 1.00 31.38 269 SER A O 1
ATOM 2001 N N . PRO A 1 270 ? 42.172 4.712 1.411 1.00 34.44 270 PRO A N 1
ATOM 2002 C CA . PRO A 1 270 ? 43.520 4.167 1.349 1.00 34.44 270 PRO A CA 1
ATOM 2003 C C . PRO A 1 270 ? 44.455 5.103 2.131 1.00 34.44 270 PRO A C 1
ATOM 2005 O O . PRO A 1 270 ? 44.323 6.326 2.002 1.00 34.44 270 PRO A O 1
ATOM 2008 N N . PRO A 1 271 ? 45.393 4.588 2.946 1.00 37.47 271 PRO A N 1
ATOM 2009 C CA . PRO A 1 271 ? 46.442 5.433 3.481 1.00 37.47 271 PRO A CA 1
ATOM 2010 C C . PRO A 1 271 ? 47.303 5.902 2.305 1.00 37.47 271 PRO A C 1
ATOM 2012 O O . PRO A 1 271 ? 47.982 5.110 1.655 1.00 37.47 271 PRO A O 1
ATOM 2015 N N . LEU A 1 272 ? 47.252 7.202 2.026 1.00 40.88 272 LEU A N 1
ATOM 2016 C CA . LEU A 1 272 ? 48.342 7.889 1.350 1.00 40.88 272 LEU A CA 1
ATOM 2017 C C . LEU A 1 272 ? 49.564 7.786 2.268 1.00 40.88 272 LEU A C 1
ATOM 2019 O O . LEU A 1 272 ? 49.580 8.384 3.342 1.00 40.88 272 LEU A O 1
ATOM 2023 N N . LEU A 1 273 ? 50.560 7.015 1.846 1.00 41.69 273 LEU A N 1
ATOM 2024 C CA . LEU A 1 273 ? 51.922 7.075 2.362 1.00 41.69 273 LEU A CA 1
ATOM 2025 C C . LEU A 1 273 ? 52.852 7.213 1.154 1.00 41.69 273 LEU A C 1
ATOM 2027 O O . LEU A 1 273 ? 53.000 6.277 0.367 1.00 41.69 273 LEU A O 1
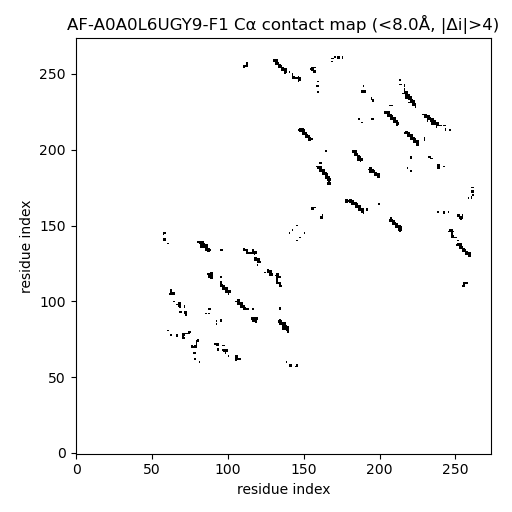ATOM 2031 N N . CYS A 1 274 ? 53.396 8.420 1.011 1.00 44.88 274 CYS A N 1
ATOM 2032 C CA . CYS A 1 274 ? 54.741 8.638 0.492 1.00 44.88 274 CYS A CA 1
ATOM 2033 C C . CYS A 1 274 ? 55.734 8.395 1.632 1.00 44.88 274 CYS A C 1
ATOM 2035 O O . CYS A 1 274 ? 55.354 8.689 2.792 1.00 44.88 274 CYS A O 1
#

Organism: NCBI:txid27349

Secondary structure (DSSP, 8-state):
--PPPP--------------------PPPP----------------------------------TT--GGGGG-TTSHHHHTEEEEE--SS-GGGTEEEE--TTS--EEEE---TT----GGG-GGG--TTEEEEEEEE---HHHHTSSEEEEES--SSSEEEEESPPP-TT-TT-PPPTTTTEEEEEETT--EEEEEE--TT--EEEEEEEETTTTEEEEEEEETTPPPEEEEEEEEPPHHHHTTTT-S---EEEEEE-S-------------

Solvent-accessible surface area (backbone atoms only — not comparable to full-atom values): 17410 Å² total; per-residue (Å²): 142,82,85,82,87,87,83,74,94,74,94,76,82,83,86,77,83,79,87,76,75,82,80,75,83,79,75,76,84,86,78,84,91,80,81,90,81,92,80,82,89,82,87,80,86,90,80,92,79,78,98,66,79,89,82,71,87,82,73,83,86,78,56,48,90,86,57,49,30,71,28,62,66,32,82,84,30,78,64,27,66,50,36,70,47,68,51,38,26,89,66,64,49,50,81,39,35,36,50,44,83,38,101,90,51,71,34,43,83,47,77,42,80,54,96,62,14,40,35,36,63,93,72,40,73,90,53,44,42,77,75,37,31,32,27,30,42,24,54,58,65,57,40,73,66,62,36,31,57,74,34,73,48,70,71,60,40,56,73,63,30,35,67,48,65,42,51,74,92,53,96,82,44,76,82,61,69,73,41,96,60,26,64,23,36,29,38,23,39,54,82,64,50,73,63,43,77,42,78,57,60,85,99,58,54,75,46,40,36,42,34,40,30,41,79,80,32,28,39,29,37,25,40,32,52,67,91,50,74,73,38,83,73,33,66,80,37,80,48,51,75,71,50,43,77,37,51,44,51,84,78,55,33,49,66,51,75,46,71,63,73,60,84,84,77,77,80,74,72,78,82,88,74,131

Mean predicted aligned error: 12.79 Å